Protein AF-A0A7W6RYL0-F1 (afdb_monomer_lite)

Radius of gyration: 38.93 Å; chains: 1; bounding box: 129×36×83 Å

Foldseek 3Di:
DDDDDDDDDDDDDDPDDDDPDPDPPDPPPPPPVVLVVCCVPPVVVSVVVVVVVVVVVVVVVVVVVVLLVVLVVLLVVLLVQLVVLVVVLVVLVVVCVVDLPVSLVVLVVSLVSLVVSVVSNVVSVQCLDPPVPDDDDDDPDPDDDPPPPPPPPDDDPPDVSVVSNVSSVVSVVSSVVSNVSSVVVVVVVVVVDDPVVVVVVVVVVVVVVVVVVVVPDPPPPDDDDDDDDDDD

pLDDT: mean 76.88, std 18.63, range [40.12, 98.06]

Organism: NCBI:txid391922

Sequence (232 aa):
MLVTGRAAASALLSTGTPKPSSAPPGRRAAAHPLVDVVRARDPSRAAALEDGFALGEQAVDQLDAAREAMKEGRKEAARQKVERLKAQLQALHLLATTDPEAAAREAARLARQLASAVRAYVQSGGQAGAVSGAGAGAAPPLTGTDSRAGGSAGSSLADPDAAFAAAARDAMARLKAILEAARAAHADREDGRDPTATDRRDASRRLAGAEATLAGPRFAPASAGPRLSLLV

Structure (mmCIF, N/CA/C/O backbone):
data_AF-A0A7W6RYL0-F1
#
_entry.id   AF-A0A7W6RYL0-F1
#
loop_
_atom_site.group_PDB
_atom_site.id
_atom_site.type_symbol
_atom_site.label_atom_id
_atom_site.label_alt_id
_atom_site.label_comp_id
_atom_site.label_asym_id
_atom_site.label_entity_id
_atom_site.label_seq_id
_atom_site.pdbx_PDB_ins_code
_atom_site.Cartn_x
_atom_site.Cartn_y
_atom_site.Cartn_z
_atom_site.occupancy
_atom_site.B_iso_or_equiv
_atom_site.auth_seq_id
_atom_site.auth_comp_id
_atom_site.auth_asym_id
_atom_site.auth_atom_id
_atom_site.pdbx_PDB_model_num
ATOM 1 N N . MET A 1 1 ? 48.121 11.728 16.066 1.00 40.12 1 MET A N 1
ATOM 2 C CA . MET A 1 1 ? 48.250 10.303 16.443 1.00 40.12 1 MET A CA 1
ATOM 3 C C . MET A 1 1 ? 47.438 9.503 15.431 1.00 40.12 1 MET A C 1
ATOM 5 O O . MET A 1 1 ? 46.278 9.834 15.259 1.00 40.12 1 MET A O 1
ATOM 9 N N . LEU A 1 2 ? 48.102 8.791 14.505 1.00 49.81 2 LEU A N 1
ATOM 10 C CA . LEU A 1 2 ? 48.273 7.317 14.521 1.00 49.81 2 LEU A CA 1
ATOM 11 C C . LEU A 1 2 ? 46.889 6.632 14.422 1.00 49.81 2 LEU A C 1
ATOM 13 O O . LEU A 1 2 ? 46.073 6.830 15.304 1.00 49.81 2 LEU A O 1
ATOM 17 N N . VAL A 1 3 ? 46.519 5.863 13.393 1.00 45.22 3 VAL A N 1
ATOM 18 C CA . VAL A 1 3 ? 47.220 4.703 12.824 1.00 45.22 3 VAL A CA 1
ATOM 19 C C . VAL A 1 3 ? 46.702 4.427 11.401 1.00 45.22 3 VAL A C 1
ATOM 21 O O . VAL A 1 3 ? 45.502 4.302 11.173 1.00 45.22 3 VAL A O 1
ATOM 24 N N . THR A 1 4 ? 47.624 4.287 10.451 1.00 53.50 4 THR A N 1
ATOM 25 C CA . THR A 1 4 ? 47.422 3.712 9.117 1.00 53.50 4 THR A CA 1
ATOM 26 C C . THR A 1 4 ? 47.517 2.184 9.199 1.00 53.50 4 THR A C 1
ATOM 28 O O . THR A 1 4 ? 48.554 1.645 9.572 1.00 53.50 4 THR A O 1
ATOM 31 N N . GLY A 1 5 ? 46.444 1.473 8.843 1.00 50.81 5 GLY A N 1
ATOM 32 C CA . GLY A 1 5 ? 46.390 0.006 8.814 1.00 50.81 5 GLY A CA 1
ATOM 33 C C . GLY A 1 5 ? 46.136 -0.520 7.404 1.00 50.81 5 GLY A C 1
ATOM 34 O O . GLY A 1 5 ? 45.003 -0.814 7.042 1.00 50.81 5 GLY A O 1
ATOM 35 N N . ARG A 1 6 ? 47.195 -0.608 6.593 1.00 53.53 6 ARG A N 1
ATOM 36 C CA . ARG A 1 6 ? 47.184 -1.167 5.233 1.00 53.53 6 ARG A CA 1
ATOM 37 C C . ARG A 1 6 ? 47.507 -2.659 5.317 1.00 53.53 6 ARG A C 1
ATOM 39 O O . ARG A 1 6 ? 48.671 -3.031 5.414 1.00 53.53 6 ARG A O 1
ATOM 46 N N . ALA A 1 7 ? 46.479 -3.503 5.293 1.00 54.62 7 ALA A N 1
ATOM 47 C CA . ALA A 1 7 ? 46.642 -4.949 5.185 1.00 54.62 7 ALA A CA 1
ATOM 48 C C . ALA A 1 7 ? 46.773 -5.342 3.707 1.00 54.62 7 ALA A C 1
ATOM 50 O O . ALA A 1 7 ? 45.843 -5.187 2.918 1.00 54.62 7 ALA A O 1
ATOM 51 N N . ALA A 1 8 ? 47.960 -5.819 3.339 1.00 51.84 8 ALA A N 1
ATOM 52 C CA . ALA A 1 8 ? 48.233 -6.466 2.067 1.00 51.84 8 ALA A CA 1
ATOM 53 C C . ALA A 1 8 ? 47.791 -7.932 2.158 1.00 51.84 8 ALA A C 1
ATOM 55 O O . ALA A 1 8 ? 48.353 -8.699 2.936 1.00 51.84 8 ALA A O 1
ATOM 56 N N . ALA A 1 9 ? 46.791 -8.316 1.368 1.00 55.31 9 ALA A N 1
ATOM 57 C CA . ALA A 1 9 ? 46.429 -9.711 1.167 1.00 55.31 9 ALA A CA 1
ATOM 58 C C . ALA A 1 9 ? 46.936 -10.152 -0.209 1.00 55.31 9 ALA A C 1
ATOM 60 O O . ALA A 1 9 ? 46.390 -9.780 -1.247 1.00 55.31 9 ALA A O 1
ATOM 61 N N . SER A 1 10 ? 48.018 -10.925 -0.190 1.00 54.84 10 SER A N 1
ATOM 62 C CA . SER A 1 10 ? 48.532 -11.680 -1.326 1.00 54.84 10 SER A CA 1
ATOM 63 C C . SER A 1 10 ? 47.515 -12.749 -1.721 1.00 54.84 10 SER A C 1
ATOM 65 O O . SER A 1 10 ? 47.311 -13.708 -0.980 1.00 54.84 10 SER A O 1
ATOM 67 N N . ALA A 1 11 ? 46.884 -12.604 -2.884 1.00 56.69 11 ALA A N 1
ATOM 68 C CA . ALA A 1 11 ? 46.103 -13.671 -3.497 1.00 56.69 11 ALA A CA 1
ATOM 69 C C . ALA A 1 11 ? 46.953 -14.344 -4.579 1.00 56.69 11 ALA A C 1
ATOM 71 O O . ALA A 1 11 ? 47.388 -13.705 -5.538 1.00 56.69 11 ALA A O 1
ATOM 72 N N . LEU A 1 12 ? 47.220 -15.635 -4.372 1.00 55.25 12 LEU A N 1
ATOM 73 C CA . LEU A 1 12 ? 47.937 -16.508 -5.289 1.00 55.25 12 LEU A CA 1
ATOM 74 C C . LEU A 1 12 ? 47.280 -16.514 -6.676 1.00 55.25 12 LEU A C 1
ATOM 76 O O . LEU A 1 12 ? 46.096 -16.821 -6.822 1.00 55.25 12 LEU A O 1
ATOM 80 N N . LEU A 1 13 ? 48.099 -16.247 -7.693 1.00 49.38 13 LEU A N 1
ATOM 81 C CA . LEU A 1 13 ? 47.816 -16.511 -9.099 1.00 49.38 13 LEU A CA 1
ATOM 82 C C . LEU A 1 13 ? 47.616 -18.023 -9.300 1.00 49.38 13 LEU A C 1
ATOM 84 O O . LEU A 1 13 ? 48.575 -18.791 -9.317 1.00 49.38 13 LEU A O 1
ATOM 88 N N . SER A 1 14 ? 46.364 -18.448 -9.464 1.00 58.56 14 SER A N 1
ATOM 89 C CA . SER A 1 14 ? 46.021 -19.766 -9.995 1.00 58.56 14 SER A CA 1
ATOM 90 C C . SER A 1 14 ? 45.901 -19.654 -11.514 1.00 58.56 14 SER A C 1
ATOM 92 O O . SER A 1 14 ? 44.917 -19.138 -12.042 1.00 58.56 14 SER A O 1
ATOM 94 N N . THR A 1 15 ? 46.927 -20.108 -12.231 1.00 55.25 15 THR A N 1
ATOM 95 C CA . THR A 1 15 ? 46.930 -20.260 -13.692 1.00 55.25 15 THR A CA 1
ATOM 96 C C . THR A 1 15 ? 46.190 -21.542 -14.082 1.00 55.25 15 THR A C 1
ATOM 98 O O . THR A 1 15 ? 46.772 -22.509 -14.568 1.00 55.25 15 THR A O 1
ATOM 101 N N . GLY A 1 16 ? 44.879 -21.567 -13.845 1.00 58.09 16 GLY A N 1
ATOM 102 C CA . GLY A 1 16 ? 44.000 -22.589 -14.405 1.00 58.09 16 GLY A CA 1
ATOM 103 C C . GLY A 1 16 ? 43.806 -22.333 -15.897 1.00 58.09 16 GLY A C 1
ATOM 104 O O . GLY A 1 16 ? 43.191 -21.341 -16.279 1.00 58.09 16 GLY A O 1
ATOM 105 N N . THR A 1 17 ? 44.337 -23.208 -16.748 1.00 55.62 17 THR A N 1
ATOM 106 C CA . THR A 1 17 ? 44.082 -23.191 -18.191 1.00 55.62 17 THR A CA 1
ATOM 107 C C . THR A 1 17 ? 42.595 -23.474 -18.449 1.00 55.62 17 THR A C 1
ATOM 109 O O . THR A 1 17 ? 42.102 -24.552 -18.102 1.00 55.62 17 THR A O 1
ATOM 112 N N . PRO A 1 18 ? 41.832 -22.529 -19.031 1.00 56.41 18 PRO A N 1
ATOM 113 C CA . PRO A 1 18 ? 40.419 -22.745 -19.289 1.00 56.41 18 PRO A CA 1
ATOM 114 C C . PRO A 1 18 ? 40.250 -23.769 -20.415 1.00 56.41 18 PRO A C 1
ATOM 116 O O . PRO A 1 18 ? 40.687 -23.575 -21.548 1.00 56.41 18 PRO A O 1
ATOM 119 N N . LYS A 1 19 ? 39.589 -24.879 -20.081 1.00 65.81 19 LYS A N 1
ATOM 120 C CA . LYS A 1 19 ? 39.078 -25.877 -21.023 1.00 65.81 19 LYS A CA 1
ATOM 121 C C . LYS A 1 19 ? 38.178 -25.168 -22.051 1.00 65.81 19 LYS A C 1
ATOM 123 O O . LYS A 1 19 ? 37.267 -24.455 -21.624 1.00 65.81 19 LYS A O 1
ATOM 128 N N . PRO A 1 20 ? 38.386 -25.345 -23.371 1.00 53.28 20 PRO A N 1
ATOM 129 C CA . PRO A 1 20 ? 37.533 -24.744 -24.390 1.00 53.28 20 PRO A CA 1
ATOM 130 C C . PRO A 1 20 ? 36.143 -25.381 -24.311 1.00 53.28 20 PRO A C 1
ATOM 132 O O . PRO A 1 20 ? 35.885 -26.450 -24.860 1.00 53.28 20 PRO A O 1
ATOM 135 N N . SER A 1 21 ? 35.258 -24.738 -23.553 1.00 56.94 21 SER A N 1
ATOM 136 C CA . SER A 1 21 ? 33.831 -25.017 -23.562 1.00 56.94 21 SER A CA 1
ATOM 137 C C . SER A 1 21 ? 33.319 -24.677 -24.955 1.00 56.94 21 SER A C 1
ATOM 139 O O . SER A 1 21 ? 33.383 -23.523 -25.382 1.00 56.94 21 SER A O 1
ATOM 141 N N . SER A 1 22 ? 32.858 -25.694 -25.679 1.00 60.31 22 SER A N 1
ATOM 142 C CA . SER A 1 22 ? 32.132 -25.561 -26.935 1.00 60.31 22 SER A CA 1
ATOM 143 C C . SER A 1 22 ? 30.801 -24.860 -26.660 1.00 60.31 22 SER A C 1
ATOM 145 O O . SER A 1 22 ? 29.759 -25.496 -26.493 1.00 60.31 22 SER A O 1
ATOM 147 N N . ALA A 1 23 ? 30.855 -23.536 -26.544 1.00 59.00 23 ALA A N 1
ATOM 148 C CA . ALA A 1 23 ? 29.679 -22.694 -26.528 1.00 59.00 23 ALA A CA 1
ATOM 149 C C . ALA A 1 23 ? 28.977 -22.831 -27.891 1.00 59.00 23 ALA A C 1
ATOM 151 O O . ALA A 1 23 ? 29.652 -22.762 -28.924 1.00 59.00 23 ALA A O 1
ATOM 152 N N . PRO A 1 24 ? 27.648 -23.034 -27.930 1.00 64.62 24 PRO A N 1
ATOM 153 C CA . PRO A 1 24 ? 26.907 -22.956 -29.183 1.00 64.62 24 PRO A CA 1
ATOM 154 C C . PRO A 1 24 ? 27.196 -21.596 -29.841 1.00 64.62 24 PRO A C 1
ATOM 156 O O . PRO A 1 24 ? 27.307 -20.604 -29.111 1.00 64.62 24 PRO A O 1
ATOM 159 N N . PRO A 1 25 ? 27.354 -21.526 -31.180 1.00 57.16 25 PRO A N 1
ATOM 160 C CA . PRO A 1 25 ? 27.624 -20.275 -31.879 1.00 57.16 25 PRO A CA 1
ATOM 161 C C . PRO A 1 25 ? 26.602 -19.242 -31.423 1.00 57.16 25 PRO A C 1
ATOM 163 O O . PRO A 1 25 ? 25.390 -19.440 -31.524 1.00 57.16 25 PRO A O 1
ATOM 166 N N . GLY A 1 26 ? 27.144 -18.209 -30.785 1.00 52.97 26 GLY A N 1
ATOM 167 C CA . GLY A 1 26 ? 26.402 -17.326 -29.915 1.00 52.97 26 GLY A CA 1
ATOM 168 C C . GLY A 1 26 ? 25.199 -16.706 -30.603 1.00 52.97 26 GLY A C 1
ATOM 169 O O . GLY A 1 26 ? 25.237 -16.343 -31.780 1.00 52.97 26 GLY A O 1
ATOM 170 N N . ARG A 1 27 ? 24.168 -16.467 -29.790 1.00 48.16 27 ARG A N 1
ATOM 171 C CA . ARG A 1 27 ? 23.346 -15.266 -29.918 1.00 48.16 27 ARG A CA 1
ATOM 172 C C . ARG A 1 27 ? 24.298 -14.069 -29.880 1.00 48.16 27 ARG A C 1
ATOM 174 O O . ARG A 1 27 ? 24.528 -13.488 -28.824 1.00 48.16 27 ARG A O 1
ATOM 181 N N . ARG A 1 28 ? 24.927 -13.757 -31.016 1.00 50.97 28 ARG A N 1
ATOM 182 C CA . ARG A 1 28 ? 25.513 -12.442 -31.254 1.00 50.97 28 ARG A CA 1
ATOM 183 C C . ARG A 1 28 ? 24.417 -11.455 -30.876 1.00 50.97 28 ARG A C 1
ATOM 185 O O . ARG A 1 28 ? 23.270 -11.671 -31.275 1.00 50.97 28 ARG A O 1
ATOM 192 N N . ALA A 1 29 ? 24.766 -10.475 -30.040 1.00 55.56 29 ALA A N 1
ATOM 193 C CA . ALA A 1 29 ? 23.923 -9.328 -29.719 1.00 55.56 29 ALA A CA 1
ATOM 194 C C . ALA A 1 29 ? 23.123 -8.981 -30.970 1.00 55.56 29 ALA A C 1
ATOM 196 O O . ALA A 1 29 ? 23.740 -8.870 -32.029 1.00 55.56 29 ALA A O 1
ATOM 197 N N . ALA A 1 30 ? 21.794 -9.028 -30.869 1.00 60.22 30 ALA A N 1
ATOM 198 C CA . ALA A 1 30 ? 20.893 -9.098 -32.008 1.00 60.22 30 ALA A CA 1
ATOM 199 C C . ALA A 1 30 ? 21.133 -7.898 -32.927 1.00 60.22 30 ALA A C 1
ATOM 201 O O . ALA A 1 30 ? 20.526 -6.848 -32.755 1.00 60.22 30 ALA A O 1
ATOM 202 N N . ALA A 1 31 ? 22.060 -8.055 -33.872 1.00 68.94 31 ALA A N 1
ATOM 203 C CA . ALA A 1 31 ? 22.335 -7.076 -34.896 1.00 68.94 31 ALA A CA 1
ATOM 204 C C . ALA A 1 31 ? 20.999 -6.849 -35.586 1.00 68.94 31 ALA A C 1
ATOM 206 O O . ALA A 1 31 ? 20.367 -7.813 -36.026 1.00 68.94 31 ALA A O 1
ATOM 207 N N . HIS A 1 32 ? 20.515 -5.608 -35.554 1.00 85.44 32 HIS A N 1
ATOM 208 C CA . HIS A 1 32 ? 19.227 -5.262 -36.124 1.00 85.44 32 HIS A CA 1
ATOM 209 C C . HIS A 1 32 ? 19.277 -5.642 -37.610 1.00 85.44 32 HIS A C 1
ATOM 211 O O . HIS A 1 32 ? 19.939 -4.949 -38.383 1.00 85.44 32 HIS A O 1
ATOM 217 N N . PRO A 1 33 ? 18.597 -6.721 -38.050 1.00 88.19 33 PRO A N 1
ATOM 218 C CA . PRO A 1 33 ? 18.821 -7.291 -39.381 1.00 88.19 33 PRO A CA 1
ATOM 219 C C . PRO A 1 33 ? 18.435 -6.303 -40.489 1.00 88.19 33 PRO A C 1
ATOM 221 O O . PRO A 1 33 ? 18.933 -6.372 -41.608 1.00 88.19 33 PRO A O 1
ATOM 224 N N . LEU A 1 34 ? 17.572 -5.339 -40.159 1.00 90.00 34 LEU A N 1
ATOM 225 C CA . LEU A 1 34 ? 17.202 -4.227 -41.026 1.00 90.00 34 LEU A CA 1
ATOM 226 C C . LEU A 1 34 ? 18.345 -3.223 -41.220 1.00 90.00 34 LEU A C 1
ATOM 228 O O . LEU A 1 34 ? 18.522 -2.732 -42.332 1.00 90.00 34 LEU A O 1
ATOM 232 N N . VAL A 1 35 ? 19.137 -2.940 -40.182 1.00 93.69 35 VAL A N 1
ATOM 233 C CA . VAL A 1 35 ? 20.294 -2.037 -40.277 1.00 93.69 35 VAL A CA 1
ATOM 234 C C . VAL A 1 35 ? 21.353 -2.645 -41.185 1.00 93.69 35 VAL A C 1
ATOM 236 O O . VAL A 1 35 ? 21.896 -1.933 -42.021 1.00 93.69 35 VAL A O 1
ATOM 239 N N . ASP A 1 36 ? 21.582 -3.958 -41.114 1.00 92.50 36 ASP A N 1
ATOM 240 C CA . ASP A 1 36 ? 22.552 -4.637 -41.981 1.00 92.50 36 ASP A CA 1
ATOM 241 C C . ASP A 1 36 ? 22.140 -4.596 -43.462 1.00 92.50 36 ASP A C 1
ATOM 243 O O . ASP A 1 36 ? 22.967 -4.320 -44.335 1.00 92.50 36 ASP A O 1
ATOM 247 N N . VAL A 1 37 ? 20.847 -4.787 -43.753 1.00 95.56 37 VAL A N 1
ATOM 248 C CA . VAL A 1 37 ? 20.307 -4.663 -45.118 1.00 95.56 37 VAL A CA 1
ATOM 249 C C . VAL A 1 37 ? 20.401 -3.220 -45.626 1.00 95.56 37 VAL A C 1
ATOM 251 O O . VAL A 1 37 ? 20.769 -2.999 -46.781 1.00 95.56 37 VAL A O 1
ATOM 254 N N . VAL A 1 38 ? 20.095 -2.226 -44.783 1.00 96.31 38 VAL A N 1
ATOM 255 C CA . VAL A 1 38 ? 20.201 -0.805 -45.157 1.00 96.31 38 VAL A CA 1
ATOM 256 C C . VAL A 1 38 ? 21.660 -0.404 -45.343 1.00 96.31 38 VAL A C 1
ATOM 258 O O . VAL A 1 38 ? 21.970 0.248 -46.331 1.00 96.31 38 VAL A O 1
ATOM 261 N N . ARG A 1 39 ? 22.569 -0.857 -44.479 1.00 96.56 39 ARG A N 1
ATOM 262 C CA . ARG A 1 39 ? 24.012 -0.587 -44.553 1.00 96.56 39 ARG A CA 1
ATOM 263 C C . ARG A 1 39 ? 24.628 -1.079 -45.855 1.00 96.56 39 ARG A C 1
ATOM 265 O O . ARG A 1 39 ? 25.466 -0.384 -46.420 1.00 96.56 39 ARG A O 1
ATOM 272 N N . ALA A 1 40 ? 24.185 -2.235 -46.351 1.00 96.31 40 ALA A N 1
ATOM 273 C CA . ALA A 1 40 ? 24.631 -2.765 -47.637 1.00 96.31 40 ALA A CA 1
ATOM 274 C C . ALA A 1 40 ? 24.202 -1.896 -48.837 1.00 96.31 40 ALA A C 1
ATOM 276 O O . ALA A 1 40 ? 24.841 -1.954 -49.886 1.00 96.31 40 ALA A O 1
ATOM 277 N N . ARG A 1 41 ? 23.130 -1.099 -48.705 1.00 97.75 41 ARG A N 1
ATOM 278 C CA . ARG A 1 41 ? 22.560 -0.287 -49.794 1.00 97.75 41 ARG A CA 1
ATOM 279 C C . ARG A 1 41 ? 22.873 1.207 -49.678 1.00 97.75 41 ARG A C 1
ATOM 281 O O . ARG A 1 41 ? 23.085 1.855 -50.696 1.00 97.75 41 ARG A O 1
ATOM 288 N N . ASP A 1 42 ? 22.862 1.747 -48.464 1.00 98.06 42 ASP A N 1
ATOM 289 C CA . ASP A 1 42 ? 23.095 3.153 -48.138 1.00 98.06 42 ASP A CA 1
ATOM 290 C C . ASP A 1 42 ? 23.709 3.272 -46.723 1.00 98.06 42 ASP A C 1
ATOM 292 O O . ASP A 1 42 ? 22.988 3.211 -45.717 1.00 98.06 42 ASP A O 1
ATOM 296 N N . PRO A 1 43 ? 25.040 3.448 -46.613 1.00 95.12 43 PRO A N 1
ATOM 297 C CA . PRO A 1 43 ? 25.719 3.498 -45.321 1.00 95.12 43 PRO A CA 1
ATOM 298 C C . PRO A 1 43 ? 25.350 4.741 -44.500 1.00 95.12 43 PRO A C 1
ATOM 300 O O . PRO A 1 43 ? 25.359 4.682 -43.272 1.00 95.12 43 PRO A O 1
ATOM 303 N N . SER A 1 44 ? 24.988 5.852 -45.152 1.00 95.38 44 SER A N 1
ATOM 304 C CA . SER A 1 44 ? 24.619 7.092 -44.459 1.00 95.38 44 SER A CA 1
ATOM 305 C C . SER A 1 44 ? 23.284 6.950 -43.725 1.00 95.38 44 SER A C 1
ATOM 307 O O . SER A 1 44 ? 23.155 7.349 -42.568 1.00 95.38 44 SER A O 1
ATOM 309 N N . ARG A 1 45 ? 22.307 6.290 -44.358 1.00 96.00 45 ARG A N 1
ATOM 310 C CA . ARG A 1 45 ? 21.021 5.968 -43.724 1.00 96.00 45 ARG A CA 1
ATOM 311 C C . ARG A 1 45 ? 21.162 4.941 -42.615 1.00 96.00 45 ARG A C 1
ATOM 313 O O . ARG A 1 45 ? 20.436 5.028 -41.632 1.00 96.00 45 ARG A O 1
ATOM 320 N N . ALA A 1 46 ? 22.071 3.980 -42.764 1.00 95.44 46 ALA A N 1
ATOM 321 C CA . ALA A 1 46 ? 22.334 3.009 -41.710 1.00 95.44 46 ALA A CA 1
ATOM 322 C C . ALA A 1 46 ? 22.854 3.688 -40.438 1.00 95.44 46 ALA A C 1
ATOM 324 O O . ALA A 1 46 ? 22.309 3.421 -39.375 1.00 95.44 46 ALA A O 1
ATOM 325 N N . ALA A 1 47 ? 23.806 4.621 -40.554 1.00 94.19 47 ALA A N 1
ATOM 326 C CA . ALA A 1 47 ? 24.298 5.389 -39.409 1.00 94.19 47 ALA A CA 1
ATOM 327 C C . ALA A 1 47 ? 23.170 6.174 -38.711 1.00 94.19 47 ALA A C 1
ATOM 329 O O . ALA A 1 47 ? 23.006 6.070 -37.502 1.00 94.19 47 ALA A O 1
ATOM 330 N N . ALA A 1 48 ? 22.316 6.865 -39.475 1.00 95.31 48 ALA A N 1
ATOM 331 C CA . ALA A 1 48 ? 21.176 7.589 -38.906 1.00 95.31 48 ALA A CA 1
ATOM 332 C C . ALA A 1 48 ? 20.161 6.667 -38.195 1.00 95.31 48 ALA A C 1
ATOM 334 O O . ALA A 1 48 ? 19.548 7.065 -37.204 1.00 95.31 48 ALA A O 1
ATOM 335 N N . LEU A 1 49 ? 19.966 5.438 -38.688 1.00 95.62 49 LEU A N 1
ATOM 336 C CA . LEU A 1 49 ? 19.134 4.440 -38.012 1.00 95.62 49 LEU A CA 1
ATOM 337 C C . LEU A 1 49 ? 19.778 3.955 -36.714 1.00 95.62 49 LEU A C 1
ATOM 339 O O . LEU A 1 49 ? 19.070 3.806 -35.725 1.00 95.62 49 LEU A O 1
ATOM 343 N N . GLU A 1 50 ? 21.089 3.722 -36.706 1.00 93.62 50 GLU A N 1
ATOM 344 C CA . GLU A 1 50 ? 21.825 3.334 -35.499 1.00 93.62 50 GLU A CA 1
ATOM 345 C C . GLU A 1 50 ? 21.756 4.416 -34.423 1.00 93.62 50 GLU A C 1
ATOM 347 O O . GLU A 1 50 ? 21.430 4.101 -33.281 1.00 93.62 50 GLU A O 1
ATOM 352 N N . ASP A 1 51 ? 21.942 5.683 -34.796 1.00 95.44 51 ASP A N 1
ATOM 353 C CA . ASP A 1 51 ? 21.765 6.819 -33.887 1.00 95.44 51 ASP A CA 1
ATOM 354 C C . ASP A 1 51 ? 20.325 6.885 -33.349 1.00 95.44 51 ASP A C 1
ATOM 356 O O . ASP A 1 51 ? 20.100 7.117 -32.160 1.00 95.44 51 ASP A O 1
ATOM 360 N N . GLY A 1 52 ? 19.334 6.634 -34.212 1.00 95.25 52 GLY A N 1
ATOM 361 C CA . GLY A 1 52 ? 17.925 6.567 -33.827 1.00 95.25 52 GLY A CA 1
ATOM 362 C C . GLY A 1 52 ? 17.619 5.430 -32.847 1.00 95.25 52 GLY A C 1
ATOM 363 O O . GLY A 1 52 ? 16.873 5.636 -31.889 1.00 95.25 52 GLY A O 1
ATOM 364 N N . PHE A 1 53 ? 18.211 4.249 -33.047 1.00 94.00 53 PHE A N 1
ATOM 365 C CA . PHE A 1 53 ? 18.093 3.129 -32.112 1.00 94.00 53 PHE A CA 1
ATOM 366 C C . PHE A 1 53 ? 18.783 3.435 -30.784 1.00 94.00 53 PHE A C 1
ATOM 368 O O . PHE A 1 53 ? 18.162 3.235 -29.746 1.00 94.00 53 PHE A O 1
ATOM 375 N N . ALA A 1 54 ? 19.994 3.997 -30.805 1.00 91.88 54 ALA A N 1
ATOM 376 C CA . ALA A 1 54 ? 20.719 4.381 -29.595 1.00 91.88 54 ALA A CA 1
ATOM 377 C C . ALA A 1 54 ? 19.939 5.415 -28.762 1.00 91.88 54 ALA A C 1
ATOM 379 O O . ALA A 1 54 ? 19.812 5.273 -27.546 1.00 91.88 54 ALA A O 1
ATOM 380 N N . LEU A 1 55 ? 19.348 6.424 -29.414 1.00 95.75 55 LEU A N 1
ATOM 381 C CA . LEU A 1 55 ? 18.479 7.397 -28.747 1.00 95.75 55 LEU A CA 1
ATOM 382 C C . LEU A 1 55 ? 17.209 6.736 -28.184 1.00 95.75 55 LEU A C 1
ATOM 384 O O . LEU A 1 55 ? 16.757 7.084 -27.093 1.00 95.75 55 LEU A O 1
ATOM 388 N N . GLY A 1 56 ? 16.635 5.783 -28.922 1.00 95.06 56 GLY A N 1
ATOM 389 C CA . GLY A 1 56 ? 15.477 5.004 -28.490 1.00 95.06 56 GLY A CA 1
ATOM 390 C C . GLY A 1 56 ? 15.763 4.152 -27.252 1.00 95.06 56 GLY A C 1
ATOM 391 O O . GLY A 1 56 ? 14.991 4.202 -26.297 1.00 95.06 56 GLY A O 1
ATOM 392 N N . GLU A 1 57 ? 16.878 3.419 -27.236 1.00 95.25 57 GLU A N 1
ATOM 393 C CA . GLU A 1 57 ? 17.329 2.633 -26.080 1.00 95.25 57 GLU A CA 1
ATOM 394 C C . GLU A 1 57 ? 17.554 3.533 -24.863 1.00 95.25 57 GLU A C 1
ATOM 396 O O . GLU A 1 57 ? 17.003 3.273 -23.795 1.00 95.25 57 GLU A O 1
ATOM 401 N N . GLN A 1 58 ? 18.237 4.666 -25.046 1.00 96.38 58 GLN A N 1
ATOM 402 C CA . GLN A 1 58 ? 18.438 5.641 -23.977 1.00 96.38 58 GLN A CA 1
ATOM 403 C C . GLN A 1 58 ? 17.107 6.180 -23.420 1.00 96.38 58 GLN A C 1
ATOM 405 O O . GLN A 1 58 ? 16.977 6.388 -22.212 1.00 96.38 58 GLN A O 1
ATOM 410 N N . ALA A 1 59 ? 16.108 6.423 -24.273 1.00 96.62 59 ALA A N 1
ATOM 411 C CA . ALA A 1 59 ? 14.789 6.872 -23.834 1.00 96.62 59 ALA A CA 1
ATOM 412 C C . ALA A 1 59 ? 14.038 5.786 -23.044 1.00 96.62 59 ALA A C 1
ATOM 414 O O . ALA A 1 59 ? 13.383 6.102 -22.049 1.00 96.62 59 ALA A O 1
ATOM 415 N N . VAL A 1 60 ? 14.147 4.517 -23.451 1.00 96.62 60 VAL A N 1
ATOM 416 C CA . VAL A 1 60 ? 13.572 3.381 -22.712 1.00 96.62 60 VAL A CA 1
ATOM 417 C C . VAL A 1 60 ? 14.233 3.244 -21.342 1.00 96.62 60 VAL A C 1
ATOM 419 O O . VAL A 1 60 ? 13.521 3.197 -20.339 1.00 96.62 60 VAL A O 1
ATOM 422 N N . ASP A 1 61 ? 15.564 3.304 -21.273 1.00 96.19 61 ASP A N 1
ATOM 423 C CA . ASP A 1 61 ? 16.309 3.245 -20.011 1.00 96.19 61 ASP A CA 1
ATOM 424 C C . ASP A 1 61 ? 15.906 4.381 -19.055 1.00 96.19 61 ASP A C 1
ATOM 426 O O . ASP A 1 61 ? 15.725 4.169 -17.853 1.00 96.19 61 ASP A O 1
ATOM 430 N N . GLN A 1 62 ? 15.704 5.596 -19.579 1.00 96.38 62 GLN A N 1
ATOM 431 C CA . GLN A 1 62 ? 15.220 6.731 -18.788 1.00 96.38 62 GLN A CA 1
ATOM 432 C C . GLN A 1 62 ? 13.797 6.516 -18.263 1.00 96.38 62 GLN A C 1
ATOM 434 O O . GLN A 1 62 ? 13.508 6.862 -17.114 1.00 96.38 62 GLN A O 1
ATOM 439 N N . LEU A 1 63 ? 12.901 5.954 -19.078 1.00 97.00 63 LEU A N 1
ATOM 440 C CA . LEU A 1 63 ? 11.533 5.648 -18.660 1.00 97.00 63 LEU A CA 1
ATOM 441 C C . LEU A 1 63 ? 11.504 4.567 -17.582 1.00 97.00 63 LEU A C 1
ATOM 443 O O . LEU A 1 63 ? 10.758 4.704 -16.609 1.00 97.00 63 LEU A O 1
ATOM 447 N N . ASP A 1 64 ? 12.324 3.529 -17.719 1.00 95.38 64 ASP A N 1
ATOM 448 C CA . ASP A 1 64 ? 12.431 2.467 -16.724 1.00 95.38 64 ASP A CA 1
ATOM 449 C C . ASP A 1 64 ? 13.017 2.998 -15.410 1.00 95.38 64 ASP A C 1
ATOM 451 O O . ASP A 1 64 ? 12.436 2.773 -14.345 1.00 95.38 64 ASP A O 1
ATOM 455 N N . ALA A 1 65 ? 14.074 3.814 -15.469 1.00 95.81 65 ALA A N 1
ATOM 456 C CA . ALA A 1 65 ? 14.624 4.485 -14.292 1.00 95.81 65 ALA A CA 1
ATOM 457 C C . ALA A 1 65 ? 13.590 5.397 -13.604 1.00 95.81 65 ALA A C 1
ATOM 459 O O . ALA A 1 65 ? 13.421 5.346 -12.382 1.00 95.81 65 ALA A O 1
ATOM 460 N N . ALA A 1 66 ? 12.843 6.197 -14.373 1.00 97.31 66 ALA A N 1
ATOM 461 C CA . ALA A 1 66 ? 11.780 7.048 -13.842 1.00 97.31 66 ALA A CA 1
ATOM 462 C C . ALA A 1 66 ? 10.649 6.222 -13.211 1.00 97.31 66 ALA A C 1
ATOM 464 O O . ALA A 1 66 ? 10.110 6.587 -12.162 1.00 97.31 66 ALA A O 1
ATOM 465 N N . ARG A 1 67 ? 10.294 5.085 -13.817 1.00 95.94 67 ARG A N 1
ATOM 466 C CA . ARG A 1 67 ? 9.275 4.171 -13.298 1.00 95.94 67 ARG A CA 1
ATOM 467 C C . ARG A 1 67 ? 9.698 3.554 -11.969 1.00 95.94 67 ARG A C 1
ATOM 469 O O . ARG A 1 67 ? 8.871 3.499 -11.057 1.00 95.94 67 ARG A O 1
ATOM 476 N N . GLU A 1 68 ? 10.947 3.116 -11.840 1.00 94.50 68 GLU A N 1
ATOM 477 C CA . GLU A 1 68 ? 11.480 2.597 -10.576 1.00 94.50 68 GLU A CA 1
ATOM 478 C C . GLU A 1 68 ? 11.534 3.685 -9.495 1.00 94.50 68 GLU A C 1
ATOM 480 O O . GLU A 1 68 ? 11.062 3.460 -8.380 1.00 94.50 68 GLU A O 1
ATOM 485 N N . ALA A 1 69 ? 11.965 4.905 -9.835 1.00 95.44 69 ALA A N 1
ATOM 486 C CA . ALA A 1 69 ? 11.947 6.035 -8.903 1.00 95.44 69 ALA A CA 1
ATOM 487 C C . ALA A 1 69 ? 10.526 6.360 -8.401 1.00 95.44 69 ALA A C 1
ATOM 489 O O . ALA A 1 69 ? 10.309 6.569 -7.206 1.00 95.44 69 ALA A O 1
ATOM 490 N N . MET A 1 70 ? 9.521 6.342 -9.288 1.00 94.88 70 MET A N 1
ATOM 491 C CA . MET A 1 70 ? 8.124 6.536 -8.887 1.00 94.88 70 MET A CA 1
ATOM 492 C C . MET A 1 70 ? 7.608 5.410 -7.984 1.00 94.88 70 MET A C 1
ATOM 494 O O . MET A 1 70 ? 6.817 5.678 -7.077 1.00 94.88 70 MET A O 1
ATOM 498 N N . LYS A 1 71 ? 8.007 4.154 -8.225 1.00 94.06 71 LYS A N 1
ATOM 499 C CA . LYS A 1 71 ? 7.632 3.023 -7.361 1.00 94.06 71 LYS A CA 1
ATOM 500 C C . LYS A 1 71 ? 8.221 3.188 -5.964 1.00 94.06 71 LYS A C 1
ATOM 502 O O . LYS A 1 71 ? 7.471 3.065 -4.995 1.00 94.06 71 LYS A O 1
ATOM 507 N N . GLU A 1 72 ? 9.508 3.514 -5.850 1.00 93.31 72 GLU A N 1
ATOM 508 C CA . GLU A 1 72 ? 10.145 3.705 -4.542 1.00 93.31 72 GLU A CA 1
ATOM 509 C C . GLU A 1 72 ? 9.530 4.893 -3.791 1.00 93.31 72 GLU A C 1
ATOM 511 O O . GLU A 1 72 ? 9.126 4.743 -2.640 1.00 93.31 72 GLU A O 1
ATOM 516 N N . GLY A 1 73 ? 9.288 6.023 -4.467 1.00 94.31 73 GLY A N 1
ATOM 517 C CA . GLY A 1 73 ? 8.614 7.171 -3.850 1.00 94.31 73 GLY A CA 1
ATOM 518 C C . GLY A 1 73 ? 7.215 6.836 -3.308 1.00 94.31 73 GLY A C 1
ATOM 519 O O . GLY A 1 73 ? 6.822 7.299 -2.234 1.00 94.31 73 GLY A O 1
ATOM 520 N N . ARG A 1 74 ? 6.453 5.969 -3.992 1.00 94.81 74 ARG A N 1
ATOM 521 C CA . ARG A 1 74 ? 5.159 5.481 -3.476 1.00 94.81 74 ARG A CA 1
ATOM 522 C C . ARG A 1 74 ? 5.322 4.547 -2.274 1.00 94.81 74 ARG A C 1
ATOM 524 O O . ARG A 1 74 ? 4.505 4.621 -1.352 1.00 94.81 74 ARG A O 1
ATOM 531 N N . LYS A 1 75 ? 6.353 3.692 -2.255 1.00 93.00 75 LYS A N 1
ATOM 532 C CA . LYS A 1 75 ? 6.674 2.841 -1.095 1.00 93.00 75 LYS A CA 1
ATOM 533 C C . LYS A 1 75 ? 7.016 3.694 0.123 1.00 93.00 75 LYS A C 1
ATOM 535 O O . LYS A 1 75 ? 6.446 3.475 1.191 1.00 93.00 75 LYS A O 1
ATOM 540 N N . GLU A 1 76 ? 7.874 4.695 -0.035 1.00 94.31 76 GLU A N 1
ATOM 541 C CA . GLU A 1 76 ? 8.244 5.630 1.030 1.00 94.31 76 GLU A CA 1
ATOM 542 C C . GLU A 1 76 ? 7.036 6.408 1.561 1.00 94.31 76 GLU A C 1
ATOM 544 O O . GLU A 1 76 ? 6.813 6.454 2.773 1.00 94.31 76 GLU A O 1
ATOM 549 N N . ALA A 1 77 ? 6.191 6.941 0.675 1.00 95.00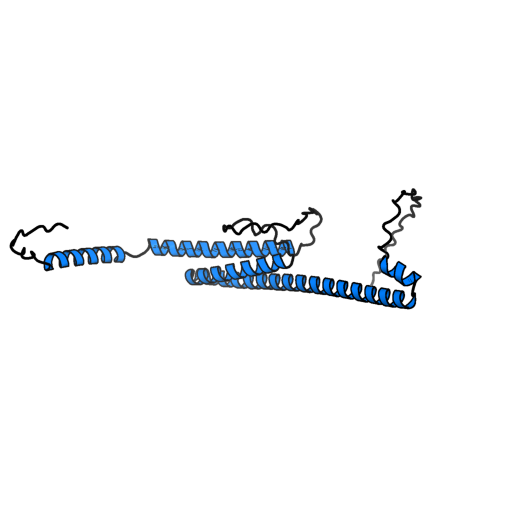 77 ALA A N 1
ATOM 550 C CA . ALA A 1 77 ? 4.969 7.637 1.074 1.00 95.00 77 ALA A CA 1
ATOM 551 C C . ALA A 1 77 ? 4.019 6.728 1.878 1.00 95.00 77 ALA A C 1
ATOM 553 O O . ALA A 1 77 ? 3.428 7.150 2.877 1.00 95.00 77 ALA A O 1
ATOM 554 N N . ALA A 1 78 ? 3.888 5.459 1.480 1.00 92.75 78 ALA A N 1
ATOM 555 C CA . ALA A 1 78 ? 3.103 4.479 2.222 1.00 92.75 78 ALA A CA 1
ATOM 556 C C . ALA A 1 78 ? 3.727 4.146 3.591 1.00 92.75 78 ALA A C 1
ATOM 558 O O . ALA A 1 78 ? 2.990 4.067 4.578 1.00 92.75 78 ALA A O 1
ATOM 559 N N . ARG A 1 79 ? 5.061 4.021 3.687 1.00 92.56 79 ARG A N 1
ATOM 560 C CA . ARG A 1 79 ? 5.785 3.832 4.962 1.00 92.56 79 ARG A CA 1
ATOM 561 C C . ARG A 1 79 ? 5.532 4.998 5.922 1.00 92.56 79 ARG A C 1
ATOM 563 O O . ARG A 1 79 ? 5.071 4.768 7.039 1.00 92.56 79 ARG A O 1
ATOM 570 N N . GLN A 1 80 ? 5.711 6.237 5.462 1.00 96.19 80 GLN A N 1
ATOM 571 C CA . GLN A 1 80 ? 5.439 7.443 6.257 1.00 96.19 80 GLN A CA 1
ATOM 572 C C . GLN A 1 80 ? 3.980 7.502 6.728 1.00 96.19 80 GLN A C 1
ATOM 574 O O . GLN A 1 80 ? 3.691 7.901 7.856 1.00 96.19 80 GLN A O 1
ATOM 579 N N . LYS A 1 81 ? 3.030 7.083 5.881 1.00 95.81 81 LYS A N 1
ATOM 580 C CA . LYS A 1 81 ? 1.614 7.036 6.260 1.00 95.81 81 LYS A CA 1
ATOM 581 C C . LYS A 1 81 ? 1.361 6.025 7.380 1.00 95.81 81 LYS A C 1
ATOM 583 O O . LYS A 1 81 ? 0.633 6.347 8.314 1.00 95.81 81 LYS A O 1
ATOM 588 N N . VAL A 1 82 ? 1.967 4.838 7.322 1.00 93.38 82 VAL A N 1
ATOM 589 C CA . VAL A 1 82 ? 1.866 3.838 8.401 1.00 93.38 82 VAL A CA 1
ATOM 590 C C . VAL A 1 82 ? 2.486 4.354 9.697 1.00 93.38 82 VAL A C 1
ATOM 592 O O . VAL A 1 82 ? 1.910 4.159 10.764 1.00 93.38 82 VAL A O 1
ATOM 595 N N . GLU A 1 83 ? 3.613 5.054 9.622 1.00 95.75 83 GLU A N 1
ATOM 596 C CA . GLU A 1 83 ? 4.248 5.660 10.794 1.00 95.75 83 GLU A CA 1
ATOM 597 C C . GLU A 1 83 ? 3.351 6.717 11.458 1.00 95.75 83 GLU A C 1
ATOM 599 O O . GLU A 1 83 ? 3.104 6.655 12.663 1.00 95.75 83 GLU A O 1
ATOM 604 N N . ARG A 1 84 ? 2.751 7.618 10.669 1.00 97.12 84 ARG A N 1
ATOM 605 C CA . ARG A 1 84 ? 1.764 8.589 11.176 1.00 97.12 84 ARG A CA 1
ATOM 606 C C . ARG A 1 84 ? 0.552 7.900 11.810 1.00 97.12 84 ARG A C 1
ATOM 608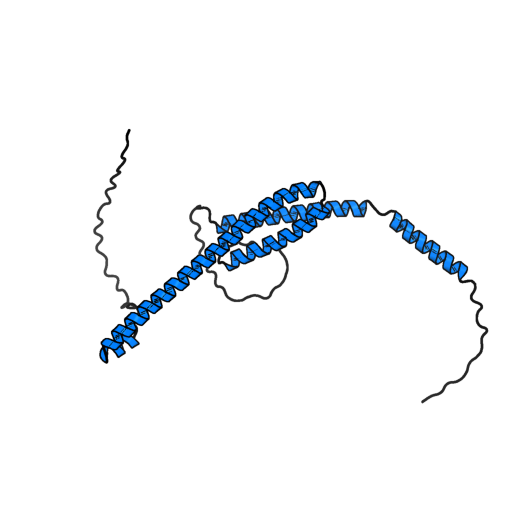 O O . ARG A 1 84 ? 0.101 8.317 12.875 1.00 97.12 84 ARG A O 1
ATOM 615 N N . LEU A 1 85 ? 0.050 6.825 11.194 1.00 94.75 85 LEU A N 1
ATOM 616 C CA . LEU A 1 85 ? -1.059 6.034 11.740 1.00 94.75 85 LEU A CA 1
ATOM 617 C C . LEU A 1 85 ? -0.698 5.386 13.086 1.00 94.75 85 LEU A C 1
ATOM 619 O O . LEU A 1 85 ? -1.555 5.300 13.962 1.00 94.75 85 LEU A O 1
ATOM 623 N N . LYS A 1 86 ? 0.558 4.970 13.295 1.00 95.19 86 LYS A N 1
ATOM 624 C CA . LYS A 1 86 ? 1.010 4.450 14.596 1.00 95.19 86 LYS A CA 1
ATOM 625 C C . LYS A 1 86 ? 0.966 5.510 15.693 1.00 95.19 86 LYS A C 1
ATOM 627 O O . LYS A 1 86 ? 0.487 5.214 16.784 1.00 95.19 86 LYS A O 1
ATOM 632 N N . ALA A 1 87 ? 1.421 6.729 15.408 1.00 96.62 87 ALA A N 1
ATOM 633 C CA . ALA A 1 87 ? 1.342 7.832 16.367 1.00 96.62 87 ALA A CA 1
ATOM 634 C C . ALA A 1 87 ? -0.121 8.162 16.720 1.00 96.62 87 ALA A C 1
ATOM 636 O O . ALA A 1 87 ? -0.466 8.311 17.891 1.00 96.62 87 ALA A O 1
ATOM 637 N N . GLN A 1 88 ? -1.010 8.175 15.721 1.00 95.56 88 GLN A N 1
ATOM 638 C CA . GLN A 1 88 ? -2.450 8.360 15.942 1.00 95.56 88 GLN A CA 1
ATOM 639 C C . GLN A 1 88 ? -3.059 7.233 16.783 1.00 95.56 88 GLN A C 1
ATOM 641 O O . GLN A 1 88 ? -3.888 7.502 17.644 1.00 95.56 88 GLN A O 1
ATOM 646 N N . LEU A 1 89 ? -2.618 5.984 16.601 1.00 94.56 89 LEU A N 1
ATOM 647 C CA . LEU A 1 89 ? -3.073 4.860 17.424 1.00 94.56 89 LEU A CA 1
ATOM 648 C C . LEU A 1 89 ? -2.659 4.976 18.890 1.00 94.56 89 LEU A C 1
ATOM 650 O O . LEU A 1 89 ? -3.409 4.549 19.765 1.00 94.56 89 LEU A O 1
ATOM 654 N N . GLN A 1 90 ? -1.487 5.543 19.172 1.00 94.88 90 GLN A N 1
ATOM 655 C CA . GLN A 1 90 ? -1.063 5.805 20.548 1.00 94.88 90 GLN A CA 1
ATOM 656 C C . GLN A 1 90 ? -1.951 6.866 21.206 1.00 94.88 90 GLN A C 1
ATOM 658 O O . GLN A 1 90 ? -2.412 6.657 22.324 1.00 94.88 90 GLN A O 1
ATOM 663 N N . ALA A 1 91 ? -2.254 7.955 20.493 1.00 95.06 91 ALA A N 1
ATOM 664 C CA . ALA A 1 91 ? -3.197 8.966 20.971 1.00 95.06 91 ALA A CA 1
ATOM 665 C C . ALA A 1 91 ? -4.603 8.378 21.181 1.00 95.06 91 ALA A C 1
ATOM 667 O O . ALA A 1 91 ? -5.241 8.632 22.201 1.00 95.06 91 ALA A O 1
ATOM 668 N N . LEU A 1 92 ? -5.052 7.523 20.258 1.00 94.50 92 LEU A N 1
ATOM 669 C CA . LEU A 1 92 ? -6.351 6.863 20.338 1.00 94.50 92 LEU A CA 1
ATOM 670 C C . LEU A 1 92 ? -6.465 5.932 21.549 1.00 94.50 92 LEU A C 1
ATOM 672 O O . LEU A 1 92 ? -7.534 5.827 22.140 1.00 94.50 92 LEU A O 1
ATOM 676 N N . HIS A 1 93 ? -5.372 5.278 21.947 1.00 93.62 93 HIS A N 1
ATOM 677 C CA . HIS A 1 93 ? -5.353 4.451 23.153 1.00 93.62 93 HIS A CA 1
ATOM 678 C C . HIS A 1 93 ? -5.672 5.287 24.400 1.00 93.62 93 HIS A C 1
ATOM 680 O O . HIS A 1 93 ? -6.451 4.857 25.244 1.00 93.62 93 HIS A O 1
ATOM 686 N N . LEU A 1 94 ? -5.114 6.497 24.494 1.00 94.88 94 LEU A N 1
ATOM 687 C CA . LEU A 1 94 ? -5.406 7.413 25.597 1.00 94.88 94 LEU A CA 1
ATOM 688 C C . LEU A 1 94 ? -6.859 7.901 25.564 1.00 94.88 94 LEU A C 1
ATOM 690 O O . LEU A 1 94 ? -7.448 8.084 26.620 1.00 94.88 94 LEU A O 1
ATOM 694 N N . LEU A 1 95 ? -7.447 8.075 24.375 1.00 92.62 95 LEU A N 1
ATOM 695 C CA . LEU A 1 95 ? -8.859 8.443 24.232 1.00 92.62 95 LEU A CA 1
ATOM 696 C C . LEU A 1 95 ? -9.802 7.289 24.603 1.00 92.62 95 LEU A C 1
ATOM 698 O O . LEU A 1 95 ? -10.846 7.516 25.201 1.00 92.62 95 LEU A O 1
ATOM 702 N N . ALA A 1 96 ? -9.434 6.046 24.290 1.00 93.94 96 ALA A N 1
ATOM 703 C CA . ALA A 1 96 ? -10.267 4.875 24.556 1.00 93.94 96 ALA A CA 1
ATOM 704 C C . ALA A 1 96 ? -10.539 4.643 26.053 1.00 93.94 96 ALA A C 1
ATOM 706 O O . ALA A 1 96 ? -11.516 3.980 26.393 1.00 93.94 96 ALA A O 1
ATOM 707 N N . THR A 1 97 ? -9.703 5.188 26.944 1.00 93.69 97 THR A N 1
ATOM 708 C CA . THR A 1 97 ? -9.921 5.107 28.396 1.00 93.69 97 THR A CA 1
ATOM 709 C C . THR A 1 97 ? -10.974 6.097 28.895 1.00 93.69 97 THR A C 1
ATOM 711 O O . THR A 1 97 ? -11.602 5.836 29.918 1.00 93.69 97 THR A O 1
ATOM 714 N N . THR A 1 98 ? -11.186 7.213 28.190 1.00 95.44 98 THR A N 1
ATOM 715 C CA . THR A 1 98 ? -12.127 8.271 28.587 1.00 95.44 98 THR A CA 1
ATOM 716 C C . THR A 1 98 ? -13.437 8.207 27.805 1.00 95.44 98 THR A C 1
ATOM 718 O O . THR A 1 98 ? -14.504 8.351 28.399 1.00 95.44 98 THR A O 1
ATOM 721 N N . ASP A 1 99 ? -13.370 7.945 26.497 1.00 95.50 99 ASP A N 1
ATOM 722 C CA . ASP A 1 99 ? -14.522 7.802 25.604 1.00 95.50 99 ASP A CA 1
ATOM 723 C C . ASP A 1 99 ? -14.323 6.622 24.626 1.00 95.50 99 ASP A C 1
ATOM 725 O O . ASP A 1 99 ? -13.789 6.784 23.518 1.00 95.50 99 ASP A O 1
ATOM 729 N N . PRO A 1 100 ? -14.765 5.407 25.005 1.00 93.12 100 PRO A N 1
ATOM 730 C CA . PRO A 1 100 ? -14.588 4.217 24.176 1.00 93.12 100 PRO A CA 1
ATOM 731 C C . PRO A 1 100 ? -15.430 4.247 22.889 1.00 93.12 100 PRO A C 1
ATOM 733 O O . PRO A 1 100 ? -15.047 3.632 21.891 1.00 93.12 100 PRO A O 1
ATOM 736 N N . GLU A 1 101 ? -16.556 4.969 22.867 1.00 91.38 101 GLU A N 1
ATOM 737 C CA . GLU A 1 101 ? -17.426 5.033 21.687 1.00 91.38 101 GLU A CA 1
ATOM 738 C C . GLU A 1 101 ? -16.837 5.938 20.606 1.00 91.38 101 GLU A C 1
ATOM 740 O O . GLU A 1 101 ? -16.795 5.555 19.429 1.00 91.38 101 GLU A O 1
ATOM 745 N N . ALA A 1 102 ? -16.347 7.121 20.989 1.00 93.94 102 ALA A N 1
ATOM 746 C CA . ALA A 1 102 ? -15.615 7.983 20.070 1.00 93.94 102 ALA A CA 1
ATOM 747 C C . ALA A 1 102 ? -14.358 7.273 19.549 1.00 93.94 102 ALA A C 1
ATOM 749 O O . ALA A 1 102 ? -14.121 7.252 18.334 1.00 93.94 102 ALA A O 1
ATOM 750 N N . ALA A 1 103 ? -13.620 6.595 20.437 1.00 93.19 103 ALA A N 1
ATOM 751 C CA . ALA A 1 103 ? -12.423 5.856 20.062 1.00 93.19 103 ALA A CA 1
ATOM 752 C C . ALA A 1 103 ? -12.703 4.746 19.031 1.00 93.19 103 ALA A C 1
ATOM 754 O O . ALA A 1 103 ? -11.941 4.584 18.076 1.00 93.19 103 ALA A O 1
ATOM 755 N N . ALA A 1 104 ? -13.822 4.021 19.141 1.00 91.88 104 ALA A N 1
ATOM 756 C CA . ALA A 1 104 ? -14.206 3.001 18.161 1.00 91.88 104 ALA A CA 1
ATOM 757 C C . ALA A 1 104 ? -14.477 3.582 16.764 1.00 91.88 104 ALA A C 1
ATOM 759 O O . ALA A 1 104 ? -14.065 3.013 15.745 1.00 91.88 104 ALA A O 1
ATOM 760 N N . ARG A 1 105 ? -15.156 4.735 16.697 1.00 94.69 105 ARG A N 1
ATOM 761 C CA . ARG A 1 105 ? -15.456 5.414 15.424 1.00 94.69 105 ARG A CA 1
ATOM 762 C C . ARG A 1 105 ? -14.174 5.867 14.735 1.00 94.69 105 ARG A C 1
ATOM 764 O O . ARG A 1 105 ? -14.037 5.708 13.518 1.00 94.69 105 ARG A O 1
ATOM 771 N N . GLU A 1 106 ? -13.231 6.404 15.500 1.00 95.00 106 GLU A N 1
ATOM 772 C CA . GLU A 1 106 ? -11.921 6.795 14.987 1.00 95.00 106 GLU A CA 1
ATOM 773 C C . GLU A 1 106 ? -11.077 5.581 14.583 1.00 95.00 106 GLU A C 1
ATOM 775 O O . GLU A 1 106 ? -10.537 5.571 13.474 1.00 95.00 106 GLU A O 1
ATOM 780 N N . ALA A 1 107 ? -11.055 4.512 15.387 1.00 91.81 107 ALA A N 1
ATOM 781 C CA . ALA A 1 107 ? -10.383 3.255 15.052 1.00 91.81 107 ALA A CA 1
ATOM 782 C C . ALA A 1 107 ? -10.857 2.710 13.695 1.00 91.81 107 ALA A C 1
ATOM 784 O O . ALA A 1 107 ? -10.048 2.380 12.826 1.00 91.81 107 ALA A O 1
ATOM 785 N N . ALA A 1 108 ? -12.172 2.682 13.456 1.00 92.44 108 ALA A N 1
ATOM 786 C CA . ALA A 1 108 ? -12.730 2.227 12.186 1.00 92.44 108 ALA A CA 1
ATOM 787 C C . ALA A 1 108 ? -12.273 3.089 10.991 1.00 92.44 108 ALA A C 1
ATOM 789 O O . ALA A 1 108 ? -12.011 2.562 9.903 1.00 92.44 108 ALA A O 1
ATOM 790 N N . ARG A 1 109 ? -12.137 4.412 11.173 1.00 96.31 109 ARG A N 1
ATOM 791 C CA . ARG A 1 109 ? -11.596 5.315 10.140 1.00 96.31 109 ARG A CA 1
ATOM 792 C C . ARG A 1 109 ? -10.118 5.028 9.875 1.00 96.31 109 ARG A C 1
ATOM 794 O O . ARG A 1 109 ? -9.735 4.885 8.711 1.00 96.31 109 ARG A O 1
ATOM 801 N N . LEU A 1 110 ? -9.309 4.883 10.926 1.00 92.81 110 LEU A N 1
ATOM 802 C CA . LEU A 1 110 ? -7.883 4.560 10.819 1.00 92.81 110 LEU A CA 1
ATOM 803 C C . LEU A 1 110 ? -7.649 3.198 10.153 1.00 92.81 110 LEU A C 1
ATOM 805 O O . LEU A 1 110 ? -6.764 3.083 9.308 1.00 92.81 110 LEU A O 1
ATOM 809 N N . ALA A 1 111 ? -8.482 2.192 10.433 1.00 92.06 111 ALA A N 1
ATOM 810 C CA . ALA A 1 111 ? -8.400 0.880 9.791 1.00 92.06 111 ALA A CA 1
ATOM 811 C C . ALA A 1 111 ? -8.556 0.961 8.263 1.00 92.06 111 ALA A C 1
ATOM 813 O O . ALA A 1 111 ? -7.778 0.360 7.519 1.00 92.06 111 ALA A O 1
ATOM 814 N N . ARG A 1 112 ? -9.508 1.767 7.770 1.00 94.81 112 ARG A N 1
ATOM 815 C CA . ARG A 1 112 ? -9.682 2.004 6.324 1.00 94.81 112 ARG A CA 1
ATOM 816 C C . ARG A 1 112 ? -8.473 2.719 5.720 1.00 94.81 112 ARG A C 1
ATOM 818 O O . ARG A 1 112 ? -8.038 2.370 4.619 1.00 94.81 112 ARG A O 1
ATOM 825 N N . GLN A 1 113 ? -7.905 3.691 6.437 1.00 94.38 113 GLN A N 1
ATOM 826 C CA . GLN A 1 113 ? -6.696 4.390 5.998 1.00 94.38 113 GLN A CA 1
ATOM 827 C C . GLN A 1 113 ? -5.487 3.451 5.941 1.00 94.38 113 GLN A C 1
ATOM 829 O O . GLN A 1 113 ? -4.771 3.467 4.937 1.00 94.38 113 GLN A O 1
ATOM 834 N N . LEU A 1 114 ? -5.303 2.590 6.945 1.00 91.12 114 LEU A N 1
ATOM 835 C CA . LEU A 1 114 ? -4.254 1.573 6.969 1.00 91.12 114 LEU A CA 1
ATOM 836 C C . LEU A 1 114 ? -4.403 0.608 5.787 1.00 91.12 114 LEU A C 1
ATOM 838 O O . LEU A 1 114 ? -3.452 0.409 5.035 1.00 91.12 114 LEU A O 1
ATOM 842 N N . ALA A 1 115 ? -5.613 0.100 5.539 1.00 90.00 115 ALA A N 1
ATOM 843 C CA . ALA A 1 115 ? -5.892 -0.769 4.396 1.00 90.00 115 ALA A CA 1
ATOM 844 C C . ALA A 1 115 ? -5.612 -0.087 3.043 1.00 90.00 115 ALA A C 1
ATOM 846 O O . ALA A 1 115 ? -5.179 -0.739 2.093 1.00 90.00 115 ALA A O 1
ATOM 847 N N . SER A 1 116 ? -5.844 1.227 2.920 1.00 91.12 116 SER A N 1
ATOM 848 C CA . SER A 1 116 ? -5.459 1.984 1.716 1.00 91.12 116 SER A CA 1
ATOM 849 C C . SER A 1 116 ? -3.938 2.099 1.556 1.00 91.12 116 SER A C 1
ATOM 851 O O . SER A 1 116 ? -3.430 1.935 0.450 1.00 91.12 116 SER A O 1
ATOM 853 N N . ALA A 1 117 ? -3.207 2.329 2.653 1.00 90.62 117 ALA A N 1
ATOM 854 C CA . ALA A 1 117 ? -1.752 2.468 2.647 1.00 90.62 117 ALA A CA 1
ATOM 855 C C . ALA A 1 117 ? -1.063 1.143 2.296 1.00 90.62 117 ALA A C 1
ATOM 857 O O . ALA A 1 117 ? -0.163 1.119 1.461 1.00 90.62 117 ALA A O 1
ATOM 858 N N . VAL A 1 118 ? -1.538 0.033 2.871 1.00 91.69 118 VAL A N 1
ATOM 859 C CA . VAL A 1 118 ? -1.042 -1.316 2.562 1.00 91.69 118 VAL A CA 1
ATOM 860 C C . VAL A 1 118 ? -1.271 -1.656 1.088 1.00 91.69 118 VAL A C 1
ATOM 862 O O . VAL A 1 118 ? -0.349 -2.122 0.426 1.00 91.69 118 VAL A O 1
ATOM 865 N N . ARG A 1 119 ? -2.455 -1.359 0.532 1.00 90.88 119 ARG A N 1
ATOM 866 C CA . ARG A 1 119 ? -2.724 -1.563 -0.903 1.00 90.88 119 ARG A CA 1
ATOM 867 C C . ARG A 1 119 ? -1.793 -0.743 -1.797 1.00 90.88 119 ARG A C 1
ATOM 869 O O . ARG A 1 119 ? -1.254 -1.292 -2.752 1.00 90.88 119 ARG A O 1
ATOM 876 N N . ALA A 1 120 ? -1.562 0.530 -1.470 1.00 89.38 120 ALA A N 1
ATOM 877 C CA . ALA A 1 120 ? -0.637 1.383 -2.219 1.00 89.38 120 ALA A CA 1
ATOM 878 C C . ALA A 1 120 ? 0.809 0.854 -2.180 1.00 89.38 120 ALA A C 1
ATOM 880 O O . ALA A 1 120 ? 1.501 0.881 -3.199 1.00 89.38 120 ALA A O 1
ATOM 881 N N . TYR A 1 121 ? 1.249 0.322 -1.035 1.00 90.75 121 TYR A N 1
ATOM 882 C CA . TYR A 1 121 ? 2.566 -0.302 -0.892 1.00 90.75 121 TYR A CA 1
ATOM 883 C C . TYR A 1 121 ? 2.720 -1.536 -1.787 1.00 90.75 121 TYR A C 1
ATOM 885 O O . TYR A 1 121 ? 3.669 -1.629 -2.565 1.00 90.75 121 TYR A O 1
ATOM 893 N N . VAL A 1 122 ? 1.743 -2.449 -1.732 1.00 91.56 122 VAL A N 1
ATOM 894 C CA . VAL A 1 122 ? 1.730 -3.677 -2.544 1.00 91.56 122 VAL A CA 1
ATOM 895 C C . VAL A 1 122 ? 1.688 -3.354 -4.036 1.00 91.56 122 VAL A C 1
ATOM 897 O O . VAL A 1 122 ? 2.472 -3.896 -4.809 1.00 91.56 122 VAL A O 1
ATOM 900 N N . GLN A 1 123 ? 0.838 -2.409 -4.448 1.00 88.00 123 GLN A N 1
ATOM 901 C CA . GLN A 1 123 ? 0.744 -1.977 -5.846 1.00 88.00 123 GLN A CA 1
ATOM 902 C C . GLN A 1 123 ? 2.050 -1.350 -6.364 1.00 88.00 123 GLN A C 1
ATOM 904 O O . GLN A 1 123 ? 2.319 -1.379 -7.564 1.00 88.00 123 GLN A O 1
ATOM 909 N N . SER A 1 124 ? 2.877 -0.805 -5.470 1.00 90.75 124 SER A N 1
ATOM 910 C CA . SER A 1 124 ? 4.189 -0.236 -5.805 1.00 90.75 124 SER A CA 1
ATOM 911 C C . SER A 1 124 ? 5.298 -1.295 -5.870 1.00 90.75 124 SER A C 1
ATOM 913 O O . SER A 1 124 ? 6.470 -0.953 -5.987 1.00 90.75 124 SER A O 1
ATOM 915 N N . GLY A 1 125 ? 4.942 -2.582 -5.806 1.00 88.81 125 GLY A N 1
ATOM 916 C CA . GLY A 1 125 ? 5.882 -3.701 -5.851 1.00 88.81 125 GLY A CA 1
ATOM 917 C C . GLY A 1 125 ? 6.542 -3.996 -4.506 1.00 88.81 125 GLY A C 1
ATOM 918 O O . GLY A 1 125 ? 7.636 -4.548 -4.482 1.00 88.81 125 GLY A O 1
ATOM 919 N N . GLY A 1 126 ? 5.938 -3.567 -3.394 1.00 86.62 126 GLY A N 1
ATOM 920 C CA . GLY A 1 126 ? 6.377 -3.957 -2.057 1.00 86.62 126 GLY A CA 1
ATOM 921 C C . GLY A 1 126 ? 5.790 -5.310 -1.659 1.00 86.62 126 GLY A C 1
ATOM 922 O O . GLY A 1 126 ? 4.592 -5.546 -1.826 1.00 86.62 126 GLY A O 1
ATOM 923 N N . GLN A 1 127 ? 6.609 -6.193 -1.097 1.00 82.38 127 GLN A N 1
ATOM 924 C CA . GLN A 1 127 ? 6.152 -7.474 -0.565 1.00 82.38 127 GLN A CA 1
ATOM 925 C C . GLN A 1 127 ? 5.568 -7.281 0.836 1.00 82.38 127 GLN A C 1
ATOM 927 O O . GLN A 1 127 ? 6.239 -7.414 1.856 1.00 82.38 127 GLN A O 1
ATOM 932 N N . ALA A 1 128 ? 4.272 -6.983 0.918 1.00 70.12 128 ALA A N 1
ATOM 933 C CA . ALA A 1 128 ? 3.564 -7.032 2.193 1.00 70.12 128 ALA A CA 1
ATOM 934 C C . ALA A 1 128 ? 3.290 -8.504 2.542 1.00 70.12 128 ALA A C 1
ATOM 936 O O . ALA A 1 128 ? 2.193 -9.010 2.307 1.00 70.12 128 ALA A O 1
ATOM 937 N N . GLY A 1 129 ? 4.315 -9.211 3.033 1.00 65.56 129 GLY A N 1
ATOM 938 C CA . GLY A 1 129 ? 4.260 -10.644 3.323 1.00 65.56 129 GLY A CA 1
ATOM 939 C C . GLY A 1 129 ? 2.946 -11.050 4.000 1.00 65.56 129 GLY A C 1
ATOM 940 O O . GLY A 1 129 ? 2.646 -10.589 5.100 1.00 65.56 129 GLY A O 1
ATOM 941 N N . ALA A 1 130 ? 2.150 -11.859 3.292 1.00 55.94 130 ALA A N 1
ATOM 942 C CA . ALA A 1 130 ? 0.937 -12.558 3.732 1.00 55.94 130 ALA A CA 1
ATOM 943 C C . ALA A 1 130 ? -0.080 -11.784 4.607 1.00 55.94 130 ALA A C 1
ATOM 945 O O . ALA A 1 130 ? -0.883 -12.401 5.304 1.00 55.94 130 ALA A O 1
ATOM 946 N N . VAL A 1 131 ? -0.138 -10.448 4.553 1.00 54.34 131 VAL A N 1
ATOM 947 C CA . VAL A 1 131 ? -1.154 -9.675 5.305 1.00 54.34 131 VAL A CA 1
ATOM 948 C C . VAL A 1 131 ? -2.576 -9.821 4.742 1.00 54.34 131 VAL A C 1
ATOM 950 O O . VAL A 1 131 ? -3.528 -9.388 5.380 1.00 54.34 131 VAL A O 1
ATOM 953 N N . SER A 1 132 ? -2.747 -10.470 3.583 1.00 53.75 132 SER A N 1
ATOM 954 C CA . SER A 1 132 ? -4.061 -10.787 2.989 1.00 53.75 132 SER A CA 1
ATOM 955 C C . SER A 1 132 ? -4.705 -12.087 3.500 1.00 53.75 132 SER A C 1
ATOM 957 O O . SER A 1 132 ? -5.778 -12.452 3.033 1.00 53.75 132 SER A O 1
ATOM 959 N N . GLY A 1 133 ? -4.090 -12.800 4.449 1.00 50.03 133 GLY A N 1
ATOM 960 C CA . GLY A 1 133 ? -4.519 -14.156 4.818 1.00 50.03 133 GLY A CA 1
ATOM 961 C C . GLY A 1 133 ? -5.765 -14.293 5.705 1.00 50.03 133 GLY A C 1
ATOM 962 O O . GLY A 1 133 ? -6.221 -15.413 5.899 1.00 50.03 133 GLY A O 1
ATOM 963 N N . ALA A 1 134 ? -6.334 -13.222 6.264 1.00 47.28 134 ALA A N 1
ATOM 964 C CA . ALA A 1 134 ? -7.433 -13.372 7.224 1.00 47.28 134 ALA A CA 1
ATOM 965 C C . ALA A 1 134 ? -8.437 -12.212 7.167 1.00 47.28 134 ALA A C 1
ATOM 967 O O . ALA A 1 134 ? -8.299 -11.233 7.896 1.00 47.28 134 ALA A O 1
ATOM 968 N N . GLY A 1 135 ? -9.472 -12.321 6.327 1.00 46.81 135 GLY A N 1
ATOM 969 C CA . GLY A 1 135 ? -10.620 -11.411 6.424 1.00 46.81 135 GLY A CA 1
ATOM 970 C C . GLY A 1 135 ? -11.511 -11.305 5.190 1.00 46.81 135 GLY A C 1
ATOM 971 O O . GLY A 1 135 ? -11.453 -10.305 4.489 1.00 46.81 135 GLY A O 1
ATOM 972 N N . ALA A 1 136 ? -12.324 -12.341 4.972 1.00 47.59 136 ALA A N 1
ATOM 973 C CA . ALA A 1 136 ? -13.645 -12.376 4.328 1.00 47.59 136 ALA A CA 1
ATOM 974 C C . ALA A 1 136 ? -14.031 -11.276 3.311 1.00 47.59 136 ALA A C 1
ATOM 976 O O . ALA A 1 136 ? -14.416 -10.164 3.666 1.00 47.59 136 ALA A O 1
ATOM 977 N N . GLY A 1 137 ? -14.103 -11.680 2.042 1.00 43.34 137 GLY A N 1
ATOM 978 C CA . GLY A 1 137 ? -14.838 -10.972 0.997 1.00 43.34 137 GLY A CA 1
ATOM 979 C C . GLY A 1 137 ? -14.401 -11.447 -0.378 1.00 43.34 137 GLY A C 1
ATOM 980 O O . GLY A 1 137 ? -13.415 -10.949 -0.908 1.00 43.34 137 GLY A O 1
ATOM 981 N N . ALA A 1 138 ? -15.109 -12.436 -0.923 1.00 47.25 138 ALA A N 1
ATOM 982 C CA . ALA A 1 138 ? -14.885 -12.988 -2.253 1.00 47.25 138 ALA A CA 1
ATOM 983 C C . ALA A 1 138 ? -14.886 -11.877 -3.320 1.00 47.25 138 ALA A C 1
ATOM 985 O O . ALA A 1 138 ? -15.937 -11.387 -3.724 1.00 47.25 138 ALA A O 1
ATOM 986 N N . ALA A 1 139 ? -13.698 -11.482 -3.771 1.00 49.12 139 ALA A N 1
ATOM 987 C CA . ALA A 1 139 ? -13.500 -10.774 -5.027 1.00 49.12 139 ALA A CA 1
ATOM 988 C C . ALA A 1 139 ? -12.915 -11.775 -6.040 1.00 49.12 139 ALA A C 1
ATOM 990 O O . ALA A 1 139 ? -12.136 -12.646 -5.639 1.00 49.12 139 ALA A O 1
ATOM 991 N N . PRO A 1 140 ? -13.314 -11.703 -7.323 1.00 50.53 140 PRO A N 1
ATOM 992 C CA . PRO A 1 140 ? -12.973 -12.714 -8.316 1.00 50.53 140 PRO A CA 1
ATOM 993 C C . PRO A 1 140 ? -11.455 -12.815 -8.526 1.00 50.53 140 PRO A C 1
ATOM 995 O O . PRO A 1 140 ? -10.739 -11.821 -8.365 1.00 50.53 140 PRO A O 1
ATOM 998 N N . PRO A 1 141 ? -10.955 -14.010 -8.884 1.00 48.16 141 PRO A N 1
ATOM 999 C CA . PRO A 1 141 ? -9.532 -14.256 -9.043 1.00 48.16 141 PRO A CA 1
ATOM 1000 C C . PRO A 1 141 ? -9.006 -13.427 -10.216 1.00 48.16 141 PRO A C 1
ATOM 1002 O O . PRO A 1 141 ? -9.311 -13.702 -11.374 1.00 48.16 141 PRO A O 1
ATOM 1005 N N . LEU A 1 142 ? -8.195 -12.412 -9.921 1.00 50.78 142 LEU A N 1
ATOM 1006 C CA . LEU A 1 142 ? -7.327 -11.813 -10.925 1.00 50.78 142 LEU A CA 1
ATOM 1007 C C . LEU A 1 142 ? -6.211 -12.819 -11.212 1.00 50.78 142 LEU A C 1
ATOM 1009 O O . LEU A 1 142 ? -5.238 -12.949 -10.473 1.00 50.78 142 LEU A O 1
ATOM 1013 N N . THR A 1 143 ? -6.422 -13.583 -12.276 1.00 47.78 143 THR A N 1
ATOM 1014 C CA . THR A 1 143 ? -5.442 -14.460 -12.903 1.00 47.78 143 THR A CA 1
ATOM 1015 C C . THR A 1 143 ? -4.255 -13.645 -13.405 1.00 47.78 143 THR A C 1
ATOM 1017 O O . THR A 1 143 ? -4.436 -12.718 -14.193 1.00 47.78 143 THR A O 1
ATOM 1020 N N . GLY A 1 144 ? -3.047 -14.052 -13.019 1.00 51.34 144 GLY A N 1
ATOM 1021 C CA . GLY A 1 144 ? -1.843 -13.756 -13.793 1.00 51.34 144 GLY A CA 1
ATOM 1022 C C . GLY A 1 144 ? -0.903 -12.724 -13.187 1.00 51.34 144 GLY A C 1
ATOM 1023 O O . GLY A 1 144 ? -0.694 -11.664 -13.763 1.00 51.34 144 GLY A O 1
ATOM 1024 N N . THR A 1 145 ? -0.231 -13.090 -12.099 1.00 43.94 145 THR A N 1
ATOM 1025 C CA . THR A 1 145 ? 1.168 -12.688 -11.915 1.00 43.94 145 THR A CA 1
ATOM 1026 C C . THR A 1 145 ? 1.923 -13.860 -11.316 1.00 43.94 145 THR A C 1
ATOM 1028 O O . THR A 1 145 ? 1.811 -14.123 -10.118 1.00 43.94 145 THR A O 1
ATOM 1031 N N . ASP A 1 146 ? 2.689 -14.549 -12.163 1.00 43.22 146 ASP A N 1
ATOM 1032 C CA . ASP A 1 146 ? 3.733 -15.498 -11.780 1.00 43.22 146 ASP A CA 1
ATOM 1033 C C . ASP A 1 146 ? 4.801 -14.774 -10.949 1.00 43.22 146 ASP A C 1
ATOM 1035 O O . ASP A 1 146 ? 5.859 -14.373 -11.431 1.00 43.22 146 ASP A O 1
ATOM 1039 N N . SER A 1 147 ? 4.515 -14.567 -9.667 1.00 49.12 147 SER A N 1
ATOM 1040 C CA . SER A 1 147 ? 5.523 -14.174 -8.691 1.00 49.12 147 SER A CA 1
ATOM 1041 C C . SER A 1 147 ? 6.293 -15.427 -8.307 1.00 49.12 147 SER A C 1
ATOM 1043 O O . SER A 1 147 ? 5.932 -16.172 -7.398 1.00 49.12 147 SER A O 1
ATOM 1045 N N . ARG A 1 148 ? 7.355 -15.670 -9.073 1.00 47.69 148 ARG A N 1
ATOM 1046 C CA . ARG A 1 148 ? 8.378 -16.680 -8.825 1.00 47.69 148 ARG A CA 1
ATOM 1047 C C . ARG A 1 148 ? 8.995 -16.405 -7.449 1.00 47.69 148 ARG A C 1
ATOM 1049 O O . ARG A 1 148 ? 9.872 -15.559 -7.306 1.00 47.69 148 ARG A O 1
ATOM 1056 N N . ALA A 1 149 ? 8.496 -17.103 -6.433 1.00 47.72 149 ALA A N 1
ATOM 1057 C CA . ALA A 1 149 ? 9.048 -17.125 -5.087 1.00 47.72 149 ALA A CA 1
ATOM 1058 C C . ALA A 1 149 ? 10.411 -17.834 -5.112 1.00 47.72 149 ALA A C 1
ATOM 1060 O O . ALA A 1 149 ? 10.526 -19.030 -4.855 1.00 47.72 149 ALA A O 1
ATOM 1061 N N . GLY A 1 150 ? 11.457 -17.093 -5.476 1.00 48.38 150 GLY A N 1
ATOM 1062 C CA . GLY A 1 150 ? 12.8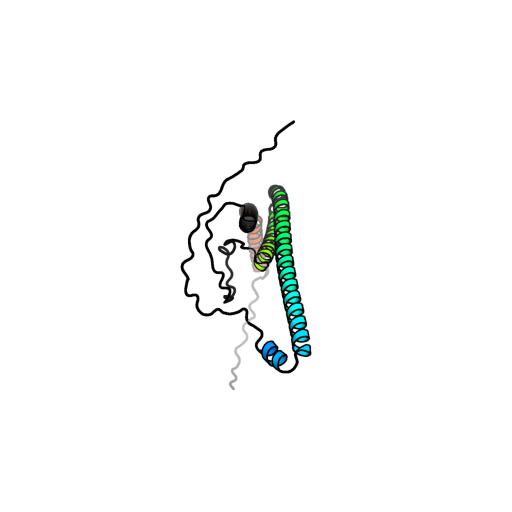36 -17.476 -5.208 1.00 48.38 150 GLY A CA 1
ATOM 1063 C C . GLY A 1 150 ? 13.113 -17.250 -3.729 1.00 48.38 150 GLY A C 1
ATOM 1064 O O . GLY A 1 150 ? 13.426 -16.133 -3.325 1.00 48.38 150 GLY A O 1
ATOM 1065 N N . GLY A 1 151 ? 12.947 -18.299 -2.922 1.00 52.03 151 GLY A N 1
ATOM 1066 C CA . GLY A 1 151 ? 13.317 -18.307 -1.512 1.00 52.03 151 GLY A CA 1
ATOM 1067 C C . GLY A 1 151 ? 14.818 -18.092 -1.347 1.00 52.03 151 GLY A C 1
ATOM 1068 O O . GLY A 1 151 ? 15.587 -19.047 -1.331 1.00 52.03 151 GLY A O 1
ATOM 1069 N N . SER A 1 152 ? 15.230 -16.832 -1.217 1.00 44.66 152 SER A N 1
ATOM 1070 C CA . SER A 1 152 ? 16.561 -16.472 -0.742 1.00 44.66 152 SER A CA 1
ATOM 1071 C C . SER A 1 152 ? 16.520 -16.418 0.783 1.00 44.66 152 SER A C 1
ATOM 1073 O O . SER A 1 152 ? 16.280 -15.379 1.395 1.00 44.66 152 SER A O 1
ATOM 1075 N N . ALA A 1 153 ? 16.703 -17.581 1.408 1.00 52.53 153 ALA A N 1
ATOM 1076 C CA . ALA A 1 153 ? 17.022 -17.693 2.824 1.00 52.53 153 ALA A CA 1
ATOM 1077 C C . ALA A 1 153 ? 18.480 -17.248 3.022 1.00 52.53 153 ALA A C 1
ATOM 1079 O O . ALA A 1 153 ? 19.390 -18.066 3.118 1.00 52.53 153 ALA A O 1
ATOM 1080 N N . GLY A 1 154 ? 18.717 -15.938 2.999 1.00 53.09 154 GLY A N 1
ATOM 1081 C CA . GLY A 1 154 ? 20.060 -15.382 3.074 1.00 53.09 154 GLY A CA 1
ATOM 1082 C C . GLY A 1 154 ? 20.067 -13.960 3.614 1.00 53.09 154 GLY A C 1
ATOM 1083 O O . GLY A 1 154 ? 19.864 -13.015 2.868 1.00 53.09 154 GLY A O 1
ATOM 1084 N N . SER A 1 155 ? 20.397 -13.844 4.903 1.00 44.19 155 SER A N 1
ATOM 1085 C CA . SER A 1 155 ? 21.001 -12.662 5.534 1.00 44.19 155 SER A CA 1
ATOM 1086 C C . SER A 1 155 ? 20.133 -11.404 5.718 1.00 44.19 155 SER A C 1
ATOM 1088 O O . SER A 1 155 ? 20.166 -10.484 4.912 1.00 44.19 155 SER A O 1
ATOM 1090 N N . SER A 1 156 ? 19.429 -11.354 6.858 1.00 47.38 156 SER A N 1
ATOM 1091 C CA . SER A 1 156 ? 19.520 -10.378 7.978 1.00 47.38 156 SER A CA 1
ATOM 1092 C C . SER A 1 156 ? 20.054 -8.938 7.763 1.00 47.38 156 SER A C 1
ATOM 1094 O O . SER A 1 156 ? 20.517 -8.305 8.714 1.00 47.38 156 SER A O 1
ATOM 1096 N N . LEU A 1 157 ? 19.967 -8.360 6.574 1.00 54.00 157 LEU A N 1
ATOM 1097 C CA . LEU A 1 157 ? 19.830 -6.914 6.430 1.00 54.00 157 LEU A CA 1
ATOM 1098 C C . LEU A 1 157 ? 18.330 -6.651 6.465 1.00 54.00 157 LEU A C 1
ATOM 1100 O O . LEU A 1 157 ? 17.598 -7.272 5.701 1.00 54.00 157 LEU A O 1
ATOM 1104 N N . ALA A 1 158 ? 17.876 -5.842 7.425 1.00 67.00 158 ALA A N 1
ATOM 1105 C CA . ALA A 1 158 ? 16.464 -5.594 7.699 1.00 67.00 158 ALA A CA 1
ATOM 1106 C C . ALA A 1 158 ? 15.713 -5.259 6.404 1.00 67.00 158 ALA A C 1
ATOM 1108 O O . ALA A 1 158 ? 15.784 -4.134 5.916 1.00 67.00 158 ALA A O 1
ATOM 1109 N N . ASP A 1 159 ? 15.028 -6.259 5.846 1.00 86.06 159 ASP A N 1
ATOM 1110 C CA . ASP A 1 159 ? 14.245 -6.100 4.634 1.00 86.06 159 ASP A CA 1
ATOM 1111 C C . ASP A 1 159 ? 13.168 -5.043 4.928 1.00 86.06 159 ASP A C 1
ATOM 1113 O O . ASP A 1 159 ? 12.327 -5.251 5.818 1.00 86.06 159 ASP A O 1
ATOM 1117 N N . PRO A 1 160 ? 13.204 -3.879 4.254 1.00 87.44 160 PRO A N 1
ATOM 1118 C CA . PRO A 1 160 ? 12.265 -2.804 4.530 1.00 87.44 160 PRO A CA 1
ATOM 1119 C C . PRO A 1 160 ? 10.819 -3.229 4.234 1.00 87.44 160 PRO A C 1
ATOM 1121 O O . PRO A 1 160 ? 9.892 -2.690 4.846 1.00 87.44 160 PRO A O 1
ATOM 1124 N N . ASP A 1 161 ? 10.611 -4.231 3.374 1.00 87.12 161 ASP A N 1
ATOM 1125 C CA . ASP A 1 161 ? 9.302 -4.828 3.119 1.00 87.12 161 ASP A CA 1
ATOM 1126 C C . ASP A 1 161 ? 8.829 -5.664 4.317 1.00 87.12 161 ASP A C 1
ATOM 1128 O O . ASP A 1 161 ? 7.685 -5.525 4.765 1.00 87.12 161 ASP A O 1
ATOM 1132 N N . ALA A 1 162 ? 9.719 -6.460 4.916 1.00 87.00 162 ALA A N 1
ATOM 1133 C CA . ALA A 1 162 ? 9.412 -7.216 6.129 1.00 87.00 162 ALA A CA 1
ATOM 1134 C C . ALA A 1 162 ? 9.114 -6.287 7.318 1.00 87.00 162 ALA A C 1
ATOM 1136 O O . ALA A 1 162 ? 8.155 -6.520 8.065 1.00 87.00 162 ALA A O 1
ATOM 1137 N N . ALA A 1 163 ? 9.885 -5.204 7.466 1.00 90.00 163 ALA A N 1
ATOM 1138 C CA . ALA A 1 163 ? 9.664 -4.189 8.494 1.00 90.00 163 ALA A CA 1
ATOM 1139 C C . ALA A 1 163 ? 8.310 -3.482 8.312 1.00 90.00 163 ALA A C 1
ATOM 1141 O O . ALA A 1 163 ? 7.552 -3.332 9.276 1.00 90.00 163 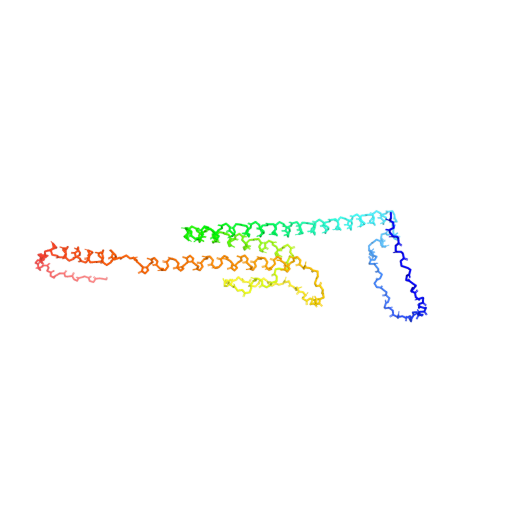ALA A O 1
ATOM 1142 N N . PHE A 1 164 ? 7.959 -3.113 7.075 1.00 90.12 164 PHE A N 1
ATOM 1143 C CA . PHE A 1 164 ? 6.649 -2.549 6.752 1.00 90.12 164 PHE A CA 1
ATOM 1144 C C . PHE A 1 164 ? 5.513 -3.530 7.072 1.00 90.12 164 PHE A C 1
ATOM 1146 O O . PHE A 1 164 ? 4.537 -3.163 7.730 1.00 90.12 164 PHE A O 1
ATOM 1153 N N . ALA A 1 165 ? 5.644 -4.795 6.666 1.00 87.75 165 ALA A N 1
ATOM 1154 C CA . ALA A 1 165 ? 4.637 -5.818 6.923 1.00 87.75 165 ALA A CA 1
ATOM 1155 C C . ALA A 1 165 ? 4.441 -6.070 8.428 1.00 87.75 165 ALA A C 1
ATOM 1157 O O . ALA A 1 165 ? 3.309 -6.226 8.888 1.00 87.75 165 ALA A O 1
ATOM 1158 N N . ALA A 1 166 ? 5.522 -6.097 9.213 1.00 88.00 166 ALA A N 1
ATOM 1159 C CA . ALA A 1 166 ? 5.448 -6.197 10.670 1.00 88.00 166 ALA A CA 1
ATOM 1160 C C . ALA A 1 166 ? 4.751 -4.972 11.286 1.00 88.00 166 ALA A C 1
ATOM 1162 O O . ALA A 1 166 ? 3.857 -5.121 12.118 1.00 88.00 166 ALA A O 1
ATOM 1163 N N . ALA A 1 167 ? 5.094 -3.768 10.822 1.00 88.31 167 ALA A N 1
ATOM 1164 C CA . ALA A 1 167 ? 4.481 -2.520 11.263 1.00 88.31 167 ALA A CA 1
ATOM 1165 C C . ALA A 1 167 ? 2.972 -2.457 10.974 1.00 88.31 167 ALA A C 1
ATOM 1167 O O . ALA A 1 167 ? 2.205 -2.023 11.834 1.00 88.31 167 ALA A O 1
ATOM 1168 N N . ALA A 1 168 ? 2.545 -2.897 9.789 1.00 87.44 168 ALA A N 1
ATOM 1169 C CA . ALA A 1 168 ? 1.137 -2.940 9.411 1.00 87.44 168 ALA A CA 1
ATOM 1170 C C . ALA A 1 168 ? 0.348 -3.968 10.241 1.00 87.44 168 ALA A C 1
ATOM 1172 O O . ALA A 1 168 ? -0.764 -3.670 10.678 1.00 87.44 168 ALA A O 1
ATOM 1173 N N . ARG A 1 169 ? 0.930 -5.149 10.503 1.00 89.69 169 ARG A N 1
ATOM 1174 C CA . ARG A 1 169 ? 0.321 -6.180 11.364 1.00 89.69 169 ARG A CA 1
ATOM 1175 C C . ARG A 1 169 ? 0.134 -5.695 12.797 1.00 89.69 169 ARG A C 1
ATOM 1177 O O . ARG A 1 169 ? -0.958 -5.843 13.333 1.00 89.69 169 ARG A O 1
ATOM 1184 N N . ASP A 1 170 ? 1.158 -5.078 13.382 1.00 91.00 170 ASP A N 1
ATOM 1185 C CA . ASP A 1 170 ? 1.077 -4.483 14.723 1.00 91.00 170 ASP A CA 1
ATOM 1186 C C . ASP A 1 170 ? -0.019 -3.405 14.790 1.00 91.00 170 ASP A C 1
ATOM 1188 O O . ASP A 1 170 ? -0.886 -3.449 15.662 1.00 91.00 170 ASP A O 1
ATOM 1192 N N . ALA A 1 171 ? -0.067 -2.491 13.814 1.00 88.81 171 ALA A N 1
ATOM 1193 C CA . ALA A 1 171 ? -1.105 -1.461 13.756 1.00 88.81 171 ALA A CA 1
ATOM 1194 C C . ALA A 1 171 ? -2.524 -2.055 13.651 1.00 88.81 171 ALA A C 1
ATOM 1196 O O . ALA A 1 171 ? -3.442 -1.601 14.334 1.00 88.81 171 ALA A O 1
ATOM 1197 N N . MET A 1 172 ? -2.708 -3.092 12.829 1.00 89.25 172 MET A N 1
ATOM 1198 C CA . MET A 1 172 ? -3.997 -3.769 12.674 1.00 89.25 172 MET A CA 1
ATOM 1199 C C . MET A 1 172 ? -4.408 -4.534 13.940 1.00 89.25 172 MET A C 1
ATOM 1201 O O . MET A 1 172 ? -5.573 -4.475 14.331 1.00 89.25 172 MET A O 1
ATOM 1205 N N . ALA A 1 173 ? -3.466 -5.204 14.611 1.00 90.44 173 ALA A N 1
ATOM 1206 C CA . ALA A 1 173 ? -3.720 -5.892 15.875 1.00 90.44 173 ALA A CA 1
ATOM 1207 C C . ALA A 1 173 ? -4.172 -4.911 16.969 1.00 90.44 173 ALA A C 1
ATOM 1209 O O . ALA A 1 173 ? -5.155 -5.171 17.661 1.00 90.44 173 ALA A O 1
ATOM 1210 N N . ARG A 1 174 ? -3.523 -3.743 17.069 1.00 91.75 174 ARG A N 1
ATOM 1211 C CA . ARG A 1 174 ? -3.916 -2.678 18.009 1.00 91.75 174 ARG A CA 1
ATOM 1212 C C . ARG A 1 174 ? -5.305 -2.124 17.711 1.00 91.75 174 ARG A C 1
ATOM 1214 O O . ARG A 1 174 ? -6.107 -1.968 18.624 1.00 91.75 174 ARG A O 1
ATOM 1221 N N . LEU A 1 175 ? -5.606 -1.864 16.439 1.00 90.69 175 LEU A N 1
ATOM 1222 C CA . LEU A 1 175 ? -6.938 -1.426 16.013 1.00 90.69 175 LEU A CA 1
ATOM 1223 C C . LEU A 1 175 ? -8.021 -2.436 16.388 1.00 90.69 175 LEU A C 1
ATOM 1225 O O . LEU A 1 175 ? -9.071 -2.048 16.896 1.00 90.69 175 LEU A O 1
ATOM 1229 N N . LYS A 1 176 ? -7.755 -3.726 16.161 1.00 91.50 176 LYS A N 1
ATOM 1230 C CA . LYS A 1 176 ? -8.671 -4.803 16.535 1.00 91.50 176 LYS A CA 1
ATOM 1231 C C . LYS A 1 176 ? -8.912 -4.826 18.046 1.00 91.50 176 LYS A C 1
ATOM 1233 O O . LYS A 1 176 ? -10.066 -4.873 18.454 1.00 91.50 176 LYS A O 1
ATOM 1238 N N . ALA A 1 177 ? -7.857 -4.714 18.852 1.00 91.88 177 ALA A N 1
ATOM 1239 C CA . ALA A 1 177 ? -7.976 -4.677 20.308 1.00 91.88 177 ALA A CA 1
ATOM 1240 C C . ALA A 1 177 ? -8.825 -3.489 20.803 1.00 91.88 177 ALA A C 1
ATOM 1242 O O . ALA A 1 177 ? -9.678 -3.672 21.666 1.00 91.88 177 ALA A O 1
ATOM 1243 N N . ILE A 1 178 ? -8.657 -2.293 20.221 1.00 88.38 178 ILE A N 1
ATOM 1244 C CA . ILE A 1 178 ? -9.472 -1.111 20.569 1.00 88.38 178 ILE A CA 1
ATOM 1245 C C . ILE A 1 178 ? -10.949 -1.342 20.224 1.00 88.38 178 ILE A C 1
ATOM 1247 O O . ILE A 1 178 ? -11.827 -1.023 21.021 1.00 88.38 178 ILE A O 1
ATOM 1251 N N . LEU A 1 179 ? -11.236 -1.920 19.053 1.00 89.12 179 LEU A N 1
ATOM 1252 C CA . LEU A 1 179 ? -12.610 -2.218 18.641 1.00 89.12 179 LEU A CA 1
ATOM 1253 C C . LEU A 1 179 ? -13.265 -3.292 19.520 1.00 89.12 179 LEU A C 1
ATOM 1255 O O . LEU A 1 179 ? -14.445 -3.172 19.839 1.00 89.12 179 LEU A O 1
ATOM 1259 N N . GLU A 1 180 ? -12.520 -4.324 19.922 1.00 91.06 180 GLU A N 1
ATOM 1260 C CA . GLU A 1 180 ? -13.015 -5.351 20.847 1.00 91.06 180 GLU A CA 1
ATOM 1261 C C . GLU A 1 180 ? -13.278 -4.774 22.243 1.00 91.06 180 GLU A C 1
ATOM 1263 O O . GLU A 1 180 ? -14.347 -5.017 22.798 1.00 91.06 180 GLU A O 1
ATOM 1268 N N . ALA A 1 181 ? -12.374 -3.943 22.773 1.00 89.62 181 ALA A N 1
ATOM 1269 C CA . ALA A 1 181 ? -12.565 -3.267 24.056 1.00 89.62 181 ALA A CA 1
ATOM 1270 C C . ALA A 1 181 ? -13.781 -2.327 24.040 1.00 89.62 181 ALA A C 1
ATOM 1272 O O . ALA A 1 181 ? -14.596 -2.343 24.961 1.00 89.62 181 ALA A O 1
ATOM 1273 N N . ALA A 1 182 ? -13.955 -1.553 22.966 1.00 87.62 182 ALA A N 1
ATOM 1274 C CA . ALA A 1 182 ? -15.120 -0.689 22.818 1.00 87.62 182 ALA A CA 1
ATOM 1275 C C . ALA A 1 182 ? -16.427 -1.485 22.688 1.00 87.62 182 ALA A C 1
ATOM 1277 O O . ALA A 1 182 ? -17.457 -1.078 23.222 1.00 87.62 182 ALA A O 1
ATOM 1278 N N . ARG A 1 183 ? -16.392 -2.642 22.013 1.00 87.94 183 ARG A N 1
ATOM 1279 C CA . ARG A 1 183 ? -17.547 -3.540 21.923 1.00 87.94 183 ARG A CA 1
ATOM 1280 C C . ARG A 1 183 ? -17.906 -4.141 23.282 1.00 87.94 183 ARG A C 1
ATOM 1282 O O . ARG A 1 183 ? -19.090 -4.213 23.591 1.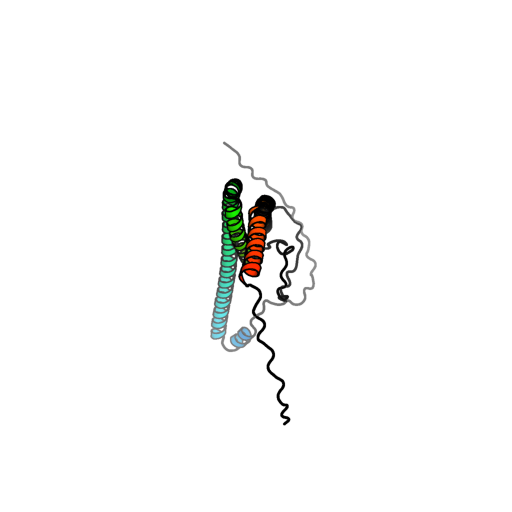00 87.94 183 ARG A O 1
ATOM 1289 N N . ALA A 1 184 ? -16.916 -4.534 24.083 1.00 89.19 184 ALA A N 1
ATOM 1290 C CA . ALA A 1 184 ? -17.139 -5.012 25.448 1.00 89.19 184 ALA A CA 1
ATOM 1291 C C . ALA A 1 184 ? -17.785 -3.922 26.322 1.00 89.19 184 ALA A C 1
ATOM 1293 O O . ALA A 1 184 ? -18.818 -4.165 26.934 1.00 89.19 184 ALA A O 1
ATOM 1294 N N . ALA A 1 185 ? -17.270 -2.687 26.263 1.00 87.94 185 ALA A N 1
ATOM 1295 C CA . ALA A 1 185 ? -17.840 -1.553 26.995 1.00 87.94 185 ALA A CA 1
ATOM 1296 C C . ALA A 1 185 ? -19.291 -1.220 26.587 1.00 87.94 185 ALA A C 1
ATOM 1298 O O . ALA A 1 185 ? -20.060 -0.698 27.394 1.00 87.94 185 ALA A O 1
ATOM 1299 N N . HIS A 1 186 ? -19.674 -1.502 25.337 1.00 84.44 186 HIS A N 1
ATOM 1300 C CA . HIS A 1 186 ? -21.054 -1.341 24.877 1.00 84.44 186 HIS A CA 1
ATOM 1301 C C . HIS A 1 186 ? -21.968 -2.469 25.373 1.00 84.44 186 HIS A C 1
ATOM 1303 O O . HIS A 1 186 ? -23.099 -2.197 25.766 1.00 84.44 186 HIS A O 1
ATOM 1309 N N . ALA A 1 187 ? -21.485 -3.716 25.386 1.00 86.50 187 ALA A N 1
ATOM 1310 C CA . ALA A 1 187 ? -22.254 -4.855 25.890 1.00 86.50 187 ALA A CA 1
ATOM 1311 C C . ALA A 1 187 ? -22.625 -4.666 27.373 1.00 86.50 187 ALA A C 1
ATOM 1313 O O . ALA A 1 187 ? -23.788 -4.817 27.735 1.00 86.50 187 ALA A O 1
ATOM 1314 N N . ASP A 1 188 ? -21.682 -4.189 28.193 1.00 81.94 188 ASP A N 1
ATOM 1315 C CA . ASP A 1 188 ? -21.926 -3.896 29.613 1.00 81.94 188 ASP A CA 1
ATOM 1316 C C . ASP A 1 188 ? -22.973 -2.782 29.827 1.00 81.94 188 ASP A C 1
ATOM 1318 O O . ASP A 1 188 ? -23.671 -2.752 30.844 1.00 81.94 188 ASP A O 1
ATOM 1322 N N . ARG A 1 189 ? -23.113 -1.849 28.871 1.00 79.75 189 ARG A N 1
ATOM 1323 C CA . ARG A 1 189 ? -24.161 -0.813 28.912 1.00 79.75 189 ARG A CA 1
ATOM 1324 C C . ARG A 1 189 ? -25.534 -1.358 28.538 1.00 79.75 189 ARG A C 1
ATOM 1326 O O . ARG A 1 189 ? -26.513 -0.937 29.152 1.00 79.75 189 ARG A O 1
ATOM 1333 N N . GLU A 1 190 ? -25.608 -2.255 27.557 1.00 73.31 190 GLU A N 1
ATOM 1334 C CA . GLU A 1 190 ? -26.873 -2.862 27.122 1.00 73.31 190 GLU A CA 1
ATOM 1335 C C . GLU A 1 190 ? -27.431 -3.843 28.162 1.00 73.31 190 GLU A C 1
ATOM 1337 O O . GLU A 1 190 ? -28.638 -3.839 28.403 1.00 73.31 190 GLU A O 1
ATOM 1342 N N . ASP A 1 191 ? -26.573 -4.591 28.862 1.00 70.38 191 ASP A N 1
ATOM 1343 C CA . ASP A 1 191 ? -26.995 -5.442 29.986 1.00 70.38 191 ASP A CA 1
ATOM 1344 C C . ASP A 1 191 ? -27.352 -4.618 31.243 1.00 70.38 191 ASP A C 1
ATOM 1346 O O . ASP A 1 191 ? -28.094 -5.072 32.118 1.00 70.38 191 ASP A O 1
ATOM 1350 N N . GLY A 1 192 ? -26.860 -3.375 31.325 1.00 62.91 192 GLY A N 1
ATOM 1351 C CA . GLY A 1 192 ? -27.049 -2.469 32.457 1.00 62.91 192 GLY A CA 1
ATOM 1352 C C . GLY A 1 192 ? -28.269 -1.536 32.404 1.00 62.91 192 GLY A C 1
ATOM 1353 O O . GLY A 1 192 ? -28.588 -0.944 33.438 1.00 62.91 192 GLY A O 1
ATOM 1354 N N . ARG A 1 193 ? -28.956 -1.347 31.263 1.00 54.97 193 ARG A N 1
ATOM 1355 C CA . ARG A 1 193 ? -30.171 -0.494 31.158 1.00 54.97 193 ARG A CA 1
ATOM 1356 C C . ARG A 1 193 ? -30.910 -0.737 29.837 1.00 54.97 193 ARG A C 1
ATOM 1358 O O . ARG A 1 193 ? -30.324 -0.647 28.772 1.00 54.97 193 ARG A O 1
ATOM 1365 N N . ASP A 1 194 ? -32.225 -0.954 29.841 1.00 49.00 194 ASP A N 1
ATOM 1366 C CA . ASP A 1 194 ? -33.183 0.031 30.353 1.00 49.00 194 ASP A CA 1
ATOM 1367 C C . ASP A 1 194 ? -34.411 -0.627 31.042 1.00 49.00 194 ASP A C 1
ATOM 1369 O O . ASP A 1 194 ? -35.255 -1.207 30.352 1.00 49.00 194 ASP A O 1
ATOM 1373 N N . PRO A 1 195 ? -34.591 -0.515 32.378 1.00 56.47 195 PR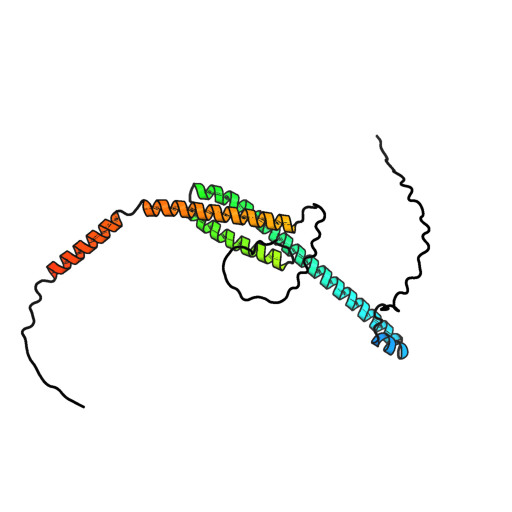O A N 1
ATOM 1374 C CA . PRO A 1 195 ? -35.813 -0.972 33.054 1.00 56.47 195 PRO A CA 1
ATOM 1375 C C . PRO A 1 195 ? -37.066 -0.227 32.565 1.00 56.47 195 PRO A C 1
ATOM 1377 O O . PRO A 1 195 ? -38.177 -0.749 32.694 1.00 56.47 195 PRO A O 1
ATOM 1380 N N . THR A 1 196 ? -36.912 0.933 31.909 1.00 59.59 196 THR A N 1
ATOM 1381 C CA . THR A 1 196 ? -38.045 1.631 31.298 1.00 59.59 196 THR A CA 1
ATOM 1382 C C . THR A 1 196 ? -38.517 0.995 29.990 1.00 59.59 196 THR A C 1
ATOM 1384 O O . THR A 1 196 ? -39.588 1.352 29.509 1.00 59.59 196 THR A O 1
ATOM 1387 N N . ALA A 1 197 ? -37.787 0.036 29.403 1.00 59.69 197 ALA A N 1
ATOM 1388 C CA . ALA A 1 197 ? -38.276 -0.737 28.258 1.00 59.69 197 ALA A CA 1
ATOM 1389 C C . ALA A 1 197 ? -39.384 -1.719 28.677 1.00 59.69 197 ALA A C 1
ATOM 1391 O O . ALA A 1 197 ? -40.367 -1.906 27.952 1.00 59.69 197 ALA A O 1
ATOM 1392 N N . THR A 1 198 ? -39.266 -2.291 29.878 1.00 65.75 198 THR A N 1
ATOM 1393 C CA . THR A 1 198 ? -40.342 -3.030 30.550 1.00 65.75 198 THR A CA 1
ATOM 1394 C C . THR A 1 198 ? -41.495 -2.098 30.910 1.00 65.75 198 THR A C 1
ATOM 1396 O O . THR A 1 198 ? -42.623 -2.386 30.512 1.00 65.75 198 THR A O 1
ATOM 1399 N N . ASP A 1 199 ? -41.223 -0.927 31.502 1.00 70.06 199 ASP A N 1
ATOM 1400 C CA . ASP A 1 199 ? -42.285 0.042 31.822 1.00 70.06 199 ASP A CA 1
ATOM 1401 C C . ASP A 1 199 ? -42.974 0.614 30.576 1.00 70.06 199 ASP A C 1
ATOM 1403 O O . ASP A 1 199 ? -44.173 0.855 30.610 1.00 70.06 199 ASP A O 1
ATOM 1407 N N . ARG A 1 200 ? -42.286 0.789 29.440 1.00 73.88 200 ARG A N 1
ATOM 1408 C CA . ARG A 1 200 ? -42.912 1.220 28.173 1.00 73.88 200 ARG A CA 1
ATOM 1409 C C . ARG A 1 200 ? -43.764 0.125 27.545 1.00 73.88 200 ARG A C 1
ATOM 1411 O O . ARG A 1 200 ? -44.794 0.443 26.947 1.00 73.88 200 ARG A O 1
ATOM 1418 N N . ARG A 1 201 ? -43.371 -1.149 27.670 1.00 76.25 201 ARG A N 1
ATOM 1419 C CA . ARG A 1 201 ? -44.207 -2.285 27.240 1.00 76.25 201 ARG A CA 1
ATOM 1420 C C . ARG A 1 201 ? -45.428 -2.447 28.132 1.00 76.25 201 ARG A C 1
ATOM 1422 O O . ARG A 1 201 ? -46.506 -2.694 27.597 1.00 76.25 201 ARG A O 1
ATOM 1429 N N . ASP A 1 202 ? -45.286 -2.260 29.439 1.00 77.12 202 ASP A N 1
ATOM 1430 C CA . ASP A 1 202 ? -46.409 -2.303 30.375 1.00 77.12 202 ASP A CA 1
ATOM 1431 C C . ASP A 1 202 ? -47.307 -1.073 30.249 1.00 77.12 202 ASP A C 1
ATOM 1433 O O . ASP A 1 202 ? -48.527 -1.216 30.231 1.00 77.12 202 ASP A O 1
ATOM 1437 N N . ALA A 1 203 ? -46.746 0.118 30.036 1.00 80.81 203 ALA A N 1
ATOM 1438 C CA . ALA A 1 203 ? -47.506 1.320 29.712 1.00 80.81 203 ALA A CA 1
ATOM 1439 C C . ALA A 1 203 ? -48.245 1.169 28.375 1.00 80.81 203 ALA A C 1
ATOM 1441 O O . ALA A 1 203 ? -49.427 1.491 28.314 1.00 80.81 203 ALA A O 1
ATOM 1442 N N . SER A 1 204 ? -47.614 0.601 27.336 1.00 82.50 204 SER A N 1
ATOM 1443 C CA . SER A 1 204 ? -48.286 0.304 26.057 1.00 82.50 204 SER A CA 1
ATOM 1444 C C . SER A 1 204 ? -49.386 -0.743 26.212 1.00 82.50 204 SER A C 1
ATOM 1446 O O . SER A 1 204 ? -50.457 -0.591 25.633 1.00 82.50 204 SER A O 1
ATOM 1448 N N . ARG A 1 205 ? -49.171 -1.790 27.023 1.00 81.31 205 ARG A N 1
ATOM 1449 C CA . ARG A 1 205 ? -50.210 -2.789 27.323 1.00 81.31 205 ARG A CA 1
ATOM 1450 C C . ARG A 1 205 ? -51.376 -2.189 28.101 1.00 81.31 205 ARG A C 1
ATOM 1452 O O . ARG A 1 205 ? -52.522 -2.524 27.820 1.00 81.31 205 ARG A O 1
ATOM 1459 N N . ARG A 1 206 ? -51.098 -1.297 29.054 1.00 84.81 206 ARG A N 1
ATOM 1460 C CA . ARG A 1 206 ? -52.125 -0.585 29.825 1.00 84.81 206 ARG A CA 1
ATOM 1461 C C . ARG A 1 206 ? -52.903 0.401 28.959 1.00 84.81 206 ARG A C 1
ATOM 1463 O O . ARG A 1 206 ? -54.118 0.460 29.096 1.00 84.81 206 ARG A O 1
ATOM 1470 N N . LEU A 1 207 ? -52.239 1.103 28.041 1.00 84.06 207 LEU A N 1
ATOM 1471 C CA . LEU A 1 207 ? -52.890 1.969 27.054 1.00 84.06 207 LEU A CA 1
ATOM 1472 C C . LEU A 1 207 ? -53.784 1.169 26.104 1.00 84.06 207 LEU A C 1
ATOM 1474 O O . LEU A 1 207 ? -54.955 1.502 25.977 1.00 84.06 207 LEU A O 1
ATOM 1478 N N . ALA A 1 208 ? -53.292 0.066 25.534 1.00 79.44 208 ALA A N 1
ATOM 1479 C CA . ALA A 1 208 ? -54.100 -0.806 24.678 1.00 79.44 208 ALA A CA 1
ATOM 1480 C C . ALA A 1 208 ? -55.294 -1.431 25.430 1.00 79.44 208 ALA A C 1
ATOM 1482 O O . ALA A 1 208 ? -56.386 -1.559 24.879 1.00 79.44 208 ALA A O 1
ATOM 1483 N N . GLY A 1 209 ? -55.115 -1.786 26.708 1.00 74.88 209 GLY A N 1
ATOM 1484 C CA . GLY A 1 209 ? -56.199 -2.267 27.568 1.00 74.88 209 GLY A CA 1
ATOM 1485 C C . GLY A 1 209 ? -57.239 -1.190 27.898 1.00 74.88 209 GLY A C 1
ATOM 1486 O O . GLY A 1 209 ? -58.430 -1.486 27.906 1.00 74.88 209 GLY A O 1
ATOM 1487 N N . ALA A 1 210 ? -56.806 0.054 28.126 1.00 75.00 210 ALA A N 1
ATOM 1488 C CA . ALA A 1 210 ? -57.689 1.196 28.365 1.00 75.00 210 ALA A CA 1
ATOM 1489 C C . ALA A 1 210 ? -58.454 1.622 27.098 1.00 75.00 210 ALA A C 1
ATOM 1491 O O . ALA A 1 210 ? -59.613 2.025 27.165 1.00 75.00 210 ALA A O 1
ATOM 1492 N N . GLU A 1 211 ? -57.829 1.495 25.929 1.00 68.88 211 GLU A N 1
ATOM 1493 C CA . GLU A 1 211 ? -58.465 1.767 24.640 1.00 68.88 211 GLU A CA 1
ATOM 1494 C C . GLU A 1 211 ? -59.543 0.716 24.319 1.00 68.88 211 GLU A C 1
ATOM 1496 O O . GLU A 1 211 ? -60.618 1.052 23.821 1.00 68.88 211 GLU A O 1
ATOM 1501 N N . ALA A 1 212 ? -59.322 -0.547 24.705 1.00 63.94 212 ALA A N 1
ATOM 1502 C CA . ALA A 1 212 ? -60.315 -1.613 24.585 1.00 63.94 212 ALA A CA 1
ATOM 1503 C C . ALA A 1 212 ? -61.537 -1.418 25.505 1.00 63.94 212 ALA A C 1
ATOM 1505 O O . ALA A 1 212 ? -62.649 -1.783 25.121 1.00 63.94 212 ALA A O 1
ATOM 1506 N N . THR A 1 213 ? -61.372 -0.819 26.690 1.00 63.22 213 THR A N 1
ATOM 1507 C CA . THR A 1 213 ? -62.502 -0.467 27.568 1.00 63.22 213 THR A CA 1
ATOM 1508 C C . THR A 1 213 ? -63.234 0.794 27.116 1.00 63.22 213 THR A C 1
ATOM 1510 O O . THR A 1 213 ? -64.455 0.855 27.265 1.00 63.22 213 THR A O 1
ATOM 1513 N N . LEU A 1 214 ? -62.546 1.768 26.507 1.00 57.78 214 LEU A N 1
ATOM 1514 C CA . LEU A 1 214 ? -63.192 2.954 25.928 1.00 57.78 214 LEU A CA 1
ATOM 1515 C C . LEU A 1 214 ? -63.940 2.664 24.619 1.00 57.78 214 LEU A C 1
ATOM 1517 O O . LEU A 1 214 ? -64.902 3.362 24.306 1.00 57.78 214 LEU A O 1
ATOM 1521 N N . ALA A 1 215 ? -63.533 1.638 23.865 1.00 61.50 215 ALA A N 1
ATOM 1522 C CA . ALA A 1 215 ? -64.185 1.263 22.611 1.00 61.50 215 ALA A CA 1
ATOM 1523 C C . ALA A 1 215 ? -65.651 0.820 22.782 1.00 61.50 215 ALA A C 1
ATOM 1525 O O . ALA A 1 215 ? -66.376 0.799 21.786 1.00 61.50 215 ALA A O 1
ATOM 1526 N N . GLY A 1 216 ? -66.085 0.521 24.017 1.00 49.91 216 GLY A N 1
ATOM 1527 C CA . GLY A 1 216 ? -67.467 0.209 24.384 1.00 49.91 216 GLY A CA 1
ATOM 1528 C C . GLY A 1 216 ? -68.045 -1.019 23.661 1.00 49.91 216 GLY A C 1
ATOM 1529 O O . GLY A 1 216 ? -67.517 -1.480 22.648 1.00 49.91 216 GLY A O 1
ATOM 1530 N N . PRO A 1 217 ? -69.151 -1.602 24.150 1.00 58.75 217 PRO A N 1
ATOM 1531 C CA . PRO A 1 217 ? -69.880 -2.599 23.381 1.00 58.75 217 PRO A CA 1
ATOM 1532 C C . PRO A 1 217 ? -70.397 -1.916 22.113 1.00 58.75 217 PRO A C 1
ATOM 1534 O O . PRO A 1 217 ? -71.365 -1.158 22.147 1.00 58.75 217 PRO A O 1
ATOM 1537 N N . ARG A 1 218 ? -69.700 -2.145 20.993 1.00 57.44 218 ARG A N 1
ATOM 1538 C CA . ARG A 1 218 ? -70.137 -1.714 19.667 1.00 57.44 218 ARG A CA 1
ATOM 1539 C C . ARG A 1 218 ? -71.561 -2.213 19.494 1.00 57.44 218 ARG A C 1
ATOM 1541 O O . ARG A 1 218 ? -71.781 -3.422 19.443 1.00 57.44 218 ARG A O 1
ATOM 1548 N N . PHE A 1 219 ? -72.507 -1.276 19.456 1.00 57.28 219 PHE A N 1
ATOM 1549 C CA . PHE A 1 219 ? -73.896 -1.552 19.127 1.00 57.28 219 PHE A CA 1
ATOM 1550 C C . PHE A 1 219 ? -73.895 -2.351 17.829 1.00 57.28 219 PHE A C 1
ATOM 1552 O O . PHE A 1 219 ? -73.522 -1.837 16.774 1.00 57.28 219 PHE A O 1
ATOM 1559 N N . ALA A 1 220 ? -74.214 -3.640 17.948 1.00 54.75 220 ALA A N 1
ATOM 1560 C CA . ALA A 1 220 ? -74.290 -4.536 16.816 1.00 54.75 220 ALA A CA 1
ATOM 1561 C C . ALA A 1 220 ? -75.309 -3.936 15.840 1.00 54.75 220 ALA A C 1
ATOM 1563 O O . ALA A 1 220 ? -76.460 -3.725 16.239 1.00 54.75 220 ALA A O 1
ATOM 1564 N N . PRO A 1 221 ? -74.915 -3.603 14.598 1.00 57.69 221 PRO A N 1
ATOM 1565 C CA . PRO A 1 221 ? -75.877 -3.138 13.620 1.00 57.69 221 PRO A CA 1
ATOM 1566 C C . PRO A 1 221 ? -76.862 -4.281 13.388 1.00 57.69 221 PRO A C 1
ATOM 1568 O O . PRO A 1 221 ? -76.476 -5.395 13.028 1.00 57.69 221 PRO A O 1
ATOM 1571 N N . ALA A 1 222 ? -78.130 -4.004 13.686 1.00 55.97 222 ALA A N 1
ATOM 1572 C CA . ALA A 1 222 ? -79.219 -4.944 13.530 1.00 55.97 222 ALA A CA 1
ATOM 1573 C C . ALA A 1 222 ? -79.208 -5.528 12.112 1.00 55.97 222 ALA A C 1
ATOM 1575 O O . ALA A 1 222 ? -79.094 -4.812 11.117 1.00 55.97 222 ALA A O 1
ATOM 1576 N N . SER A 1 223 ? -79.314 -6.852 12.061 1.00 62.66 223 SER A N 1
ATOM 1577 C CA . SER A 1 223 ? -79.388 -7.661 10.855 1.00 62.66 223 SER A CA 1
ATOM 1578 C C . SER A 1 223 ? -80.405 -7.112 9.850 1.00 62.66 223 SER A C 1
ATOM 1580 O O . SER A 1 223 ? -81.610 -7.128 10.101 1.00 62.66 223 SER A O 1
ATOM 1582 N N . ALA A 1 224 ? -79.927 -6.713 8.680 1.00 54.69 224 ALA A N 1
ATOM 1583 C CA . ALA A 1 224 ? -80.715 -6.560 7.464 1.00 54.69 224 ALA A CA 1
ATOM 1584 C C . ALA A 1 224 ? -79.731 -6.691 6.299 1.00 54.69 224 ALA A C 1
ATOM 1586 O O . ALA A 1 224 ? -78.748 -5.969 6.243 1.00 54.69 224 ALA A O 1
ATOM 1587 N N . GLY A 1 225 ? -79.843 -7.594 5.343 1.00 52.88 225 GLY A N 1
ATOM 1588 C CA . GLY A 1 225 ? -80.773 -8.664 5.029 1.00 52.88 225 GLY A CA 1
ATOM 1589 C C . GLY A 1 225 ? -80.175 -9.364 3.792 1.00 52.88 225 GLY A C 1
ATOM 1590 O O . GLY A 1 225 ? -79.257 -8.829 3.165 1.00 52.88 225 GLY A O 1
ATOM 1591 N N . PRO A 1 226 ? -80.631 -10.565 3.427 1.00 68.62 226 PRO A N 1
ATOM 1592 C CA . PRO A 1 226 ? -79.976 -11.366 2.400 1.00 68.62 226 PRO A CA 1
ATOM 1593 C C . PRO A 1 226 ? -80.496 -10.966 1.024 1.00 68.62 226 PRO A C 1
ATOM 1595 O O . PRO A 1 226 ? -81.665 -11.242 0.780 1.00 68.62 226 PRO A O 1
ATOM 1598 N N . ARG A 1 227 ? -79.701 -10.384 0.105 1.00 52.25 227 ARG A N 1
ATOM 1599 C CA . ARG A 1 227 ? -80.122 -10.302 -1.313 1.00 52.25 227 ARG A CA 1
ATOM 1600 C C . ARG A 1 227 ? -79.007 -10.435 -2.356 1.00 52.25 227 ARG A C 1
ATOM 1602 O O . ARG A 1 227 ? -78.239 -9.516 -2.592 1.00 52.25 227 ARG A O 1
ATOM 1609 N N . LEU A 1 228 ? -79.111 -11.583 -3.034 1.00 55.28 228 LEU A N 1
ATOM 1610 C CA . LEU A 1 228 ? -79.125 -11.781 -4.488 1.00 55.28 228 LEU A CA 1
ATOM 1611 C C . LEU A 1 228 ? -77.798 -11.654 -5.243 1.00 55.28 228 LEU A C 1
ATOM 1613 O O . LEU A 1 228 ? -77.427 -10.611 -5.764 1.00 55.28 228 LEU A O 1
ATOM 1617 N N . SER A 1 229 ? -77.157 -12.817 -5.349 1.00 65.62 229 SER A N 1
ATOM 1618 C CA . SER A 1 229 ? -76.780 -13.490 -6.598 1.00 65.62 229 SER A CA 1
ATOM 1619 C C . SER A 1 229 ? -76.999 -12.700 -7.896 1.00 65.62 229 SER A C 1
ATOM 1621 O O . SER A 1 229 ? -78.142 -12.468 -8.290 1.00 65.62 229 SER A O 1
ATOM 1623 N N . LEU A 1 230 ? -75.921 -12.451 -8.642 1.00 65.69 230 LEU A N 1
ATOM 1624 C CA . LEU A 1 230 ? -76.000 -12.355 -10.098 1.00 65.69 230 LEU A CA 1
ATOM 1625 C C . LEU A 1 230 ? -74.725 -12.929 -10.732 1.00 65.69 230 LEU A C 1
ATOM 1627 O O . LEU A 1 230 ? -73.638 -12.378 -10.584 1.00 65.69 230 LEU A O 1
ATOM 1631 N N . LEU A 1 231 ? -74.902 -14.080 -11.386 1.00 63.34 231 LEU A N 1
ATOM 1632 C CA . LEU A 1 231 ? -74.017 -14.640 -12.409 1.00 63.34 231 LEU A CA 1
ATOM 1633 C C . LEU A 1 231 ? -73.802 -13.609 -13.526 1.00 63.34 231 LEU A C 1
ATOM 1635 O O . LEU A 1 231 ? -74.798 -13.028 -13.951 1.00 63.34 231 LEU A O 1
ATOM 1639 N N . VAL A 1 232 ? -72.573 -13.488 -14.042 1.00 66.69 232 VAL A N 1
ATOM 1640 C CA . VAL A 1 232 ? -72.166 -13.798 -15.436 1.00 66.69 232 VAL A CA 1
ATOM 1641 C C . VAL A 1 232 ? -70.656 -14.020 -15.445 1.00 66.69 232 VAL A C 1
ATOM 1643 O O . VAL A 1 232 ? -69.943 -13.193 -14.837 1.00 66.69 232 VAL A O 1
#

Secondary structure (DSSP, 8-state):
----------------PPP---PPSP--S---HHHHHHHHH-HHHHHHHHHHHHHHHHHHHHHHHHHHHHHHHHHHHHHHHHHHHHHHHHHHHHHHTT-HHHHHHHHHHHHHHHHHHHHHHHHTT---TTTTSS----------------------S--HHHHHHHHHHHHHHHHHHHHHHHHHHHHHHHHH--HHHHHHHHHHHHHHHHHHHHT----PPPP---------